Protein 7SPP (pdb70)

Nearest PDB structures (foldseek):
  8gz5-assembly1_A  TM=9.926E-01  e=5.441E-44  Severe acute respiratory syndrome coronavirus 2
  8cwj-assembly2_I  TM=9.995E-01  e=7.622E-43  Pangolin coronavirus
  7nx9-assembly1_E  TM=9.860E-01  e=1.397E-43  Severe acute respiratory syndrome coronavirus 2
  8dce-assembly1_A  TM=9.916E-01  e=7.157E-43  Severe acute respiratory syndrome coronavirus 2
  7nx8-assembly1_E  TM=9.876E-01  e=6.722E-43  Severe acute respiratory syndrome coronavirus 2

Sequence (305 aa):
NLCPFGEVFNATRRFASVYAWNRKRISNCVADYSVLYNSASFSTFKCYGVSPTKLNDLCFTNVYADSFVIRGDEVRQIAPGQTGKIADYNYKLPDDFTGC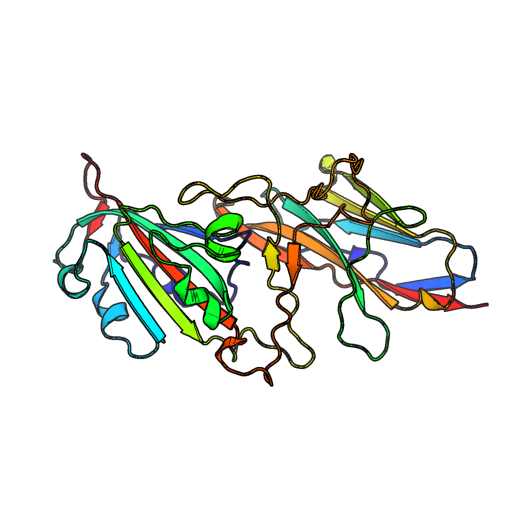VIAWNSNNLDSSKVGGNYNNYLYRLFRKSNLKPFERRDISTEIYQAGSTPCNGVEGFNCYFPLQSYGFQPTNGVGYQPYRVVVLSFELLHAPATVCGPKASVNNQTPRTATKETGESLTINCVVTGASCSWSRTYWYRKNPGSSNQERISISGRYVESVNKGAKSFSLRIKDLTVADSATYYCKALINTGKDCTMNFHYDGAGTVLTVNQ

Secondary structure (DSSP, 8-state):
-B--HHHHHT-S---BGGG-EEEEE-SEE--THHHHT-S--SEEEEESS-GGGGGG-EESEEEEEEEEEEGGGGGGSSTT--SHHHHHT----TT--EEEEEEE-HHHH--TT-B---EEE---SSPPPTT------PPEE-SSS--TT--BTTEE-SEEE--B-TTS-GGGSEEEEEEEEEE--SS---EE---/-EEEEE-SEEEEETT--EEEEEEEES-SS-EEEEEEEEE-TT----EE---STTEEEEEEGGGTEEEEEE-S--GGG-EEEEEEEEEEESTTS-EEEEEE---EEEEEE-

B-factor: mean 62.89, std 20.51, range [34.17, 169.84]

Organism: Severe acute respiratory syndrome coronavirus 2 (NCBI:txid2697049)

Structure (mmCIF, N/CA/C/O backbone):
data_7SPP
#
_entry.id   7SPP
#
_cell.length_a   61.448
_cell.length_b   74.229
_cell.length_c   75.456
_cell.angle_alpha   90.000
_cell.angle_beta   90.000
_cell.angle_gamma   90.000
#
_symmetry.space_group_name_H-M   'P 21 2 21'
#
loop_
_entity.id
_entity.type
_entity.pdbx_description
1 polymer 'Spike protein S1'
2 polymer 'VNAR 2C02'
3 non-polymer 1,2-ETHANEDIOL
4 non-polymer 2-acetamido-2-deoxy-beta-D-glucopyranose
5 non-polymer 'CHLORIDE ION'
6 water water
#
loop_
_atom_site.group_PDB
_atom_site.id
_atom_site.type_symbol
_atom_site.label_atom_id
_atom_site.label_alt_id
_atom_site.label_comp_id
_atom_site.label_asym_id
_atom_site.label_entity_id
_atom_site.label_seq_id
_atom_site.pdbx_PDB_ins_code
_atom_site.Cartn_x
_atom_site.Cartn_y
_atom_site.Cartn_z
_atom_site.occupancy
_atom_site.B_iso_or_equiv
_atom_site.auth_seq_id
_atom_site.auth_comp_id
_atom_site.auth_asym_id
_atom_site.auth_atom_id
_atom_site.pdbx_PDB_model_num
ATOM 1 N N . ASN A 1 16 ? 0.39298 22.69545 2.89668 1.000 90.57605 334 ASN A N 1
ATOM 2 C CA . ASN A 1 16 ? 1.13773 23.96964 3.08201 1.000 81.48729 334 ASN A CA 1
ATOM 3 C C . ASN A 1 16 ? 2.17724 23.84644 4.23213 1.000 74.14184 334 ASN A C 1
ATOM 4 O O . ASN A 1 16 ? 3.31085 24.24999 4.04909 1.000 68.94963 334 ASN A O 1
ATOM 15 N N . LEU A 1 17 ? 1.83451 23.27426 5.38643 1.000 73.75766 335 LEU A N 1
ATOM 16 C CA . LEU A 1 17 ? 2.74871 23.27229 6.53000 1.000 71.09347 335 LEU A CA 1
ATOM 17 C C . LEU A 1 17 ? 3.61712 22.01217 6.57587 1.000 64.19927 335 LEU A C 1
ATOM 18 O O . LEU A 1 17 ? 3.11352 20.88160 6.51942 1.000 60.13161 335 LEU A O 1
ATOM 34 N N . CYS A 1 18 ? 4.92076 22.20962 6.70606 1.000 62.33324 336 CYS A N 1
ATOM 35 C CA . CYS A 1 18 ? 5.83872 21.08382 6.62408 1.000 60.80062 336 CYS A CA 1
ATOM 36 C C . CYS A 1 18 ? 5.50010 20.03926 7.67546 1.000 60.48858 336 CYS A C 1
ATOM 37 O O . CYS A 1 18 ? 5.09739 20.39941 8.80020 1.000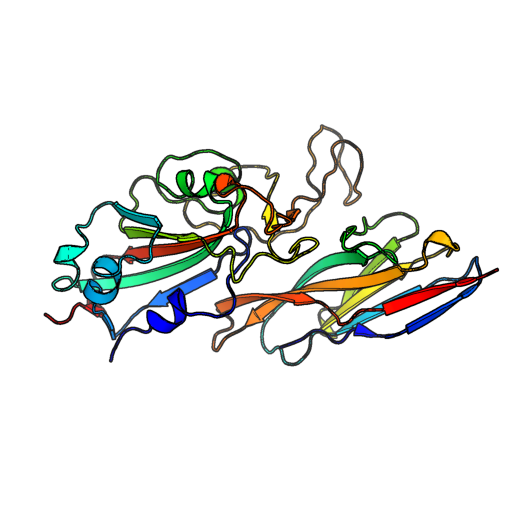 59.93938 336 CYS A O 1
ATOM 44 N N . PRO A 1 19 ? 5.67106 18.75161 7.37762 1.000 61.28832 337 PRO A N 1
ATOM 45 C CA . PRO A 1 19 ? 5.25314 17.68229 8.27999 1.000 62.12792 337 PRO A CA 1
ATOM 46 C C . PRO A 1 19 ? 6.32499 17.30362 9.30972 1.000 60.64244 337 PRO A C 1
ATOM 47 O O . PRO A 1 19 ? 6.67765 16.13541 9.48051 1.000 59.60246 337 PRO A O 1
ATOM 58 N N . PHE A 1 20 ? 6.84316 18.29783 10.02339 1.000 59.45059 338 PHE A N 1
ATOM 59 C CA . PHE A 1 20 ? 7.86842 18.01642 11.02693 1.000 58.99822 338 PHE A CA 1
ATOM 60 C C . PHE A 1 20 ? 7.30013 17.24338 12.21071 1.000 55.71528 338 PHE A C 1
ATOM 61 O O . PHE A 1 20 ? 8.01161 16.44350 12.82604 1.000 55.11043 338 PHE A O 1
ATOM 78 N N . GLY A 1 21 ? 6.02350 17.45311 12.52634 1.000 59.69517 339 GLY A N 1
ATOM 79 C CA . GLY A 1 21 ? 5.36452 16.63870 13.53143 1.000 62.79591 339 GLY A CA 1
ATOM 80 C C . GLY A 1 21 ? 5.51432 15.15169 13.29427 1.000 60.99372 339 GLY A C 1
ATOM 81 O O . GLY A 1 21 ? 5.78381 14.39266 14.22312 1.000 63.05821 339 GLY A O 1
ATOM 85 N N . GLU A 1 22 ? 5.34562 14.71744 12.04574 1.000 61.33240 340 GLU A N 1
ATOM 86 C CA . GLU A 1 22 ? 5.46381 13.30119 11.73308 1.000 62.10409 340 GLU A CA 1
ATOM 87 C C . GLU A 1 22 ? 6.85881 12.78395 12.04485 1.000 53.49898 340 GLU A C 1
ATOM 88 O O . GLU A 1 22 ? 7.02312 11.60141 12.33319 1.000 53.00984 340 GLU A O 1
ATOM 100 N N . VAL A 1 23 ? 7.87737 13.63255 11.95043 1.000 51.39565 341 VAL A N 1
ATOM 101 C CA . VAL A 1 23 ? 9.23722 13.16547 12.21744 1.000 48.26353 341 VAL A CA 1
ATOM 102 C C . VAL A 1 23 ? 9.46466 13.02178 13.72142 1.000 47.18324 341 VAL A C 1
ATOM 103 O O . VAL A 1 23 ? 9.82139 11.94102 14.21462 1.000 44.90757 341 VAL A O 1
ATOM 116 N N . PHE A 1 24 ? 9.20991 14.08846 14.47509 1.000 48.17656 342 PHE A N 1
ATOM 117 C CA . PHE A 1 24 ? 9.56710 14.08844 15.89005 1.000 46.51912 342 PHE A CA 1
ATOM 118 C C . PHE A 1 24 ? 8.64582 13.21317 16.71226 1.000 47.65447 342 PHE A C 1
ATOM 119 O O . PHE A 1 24 ? 9.09457 12.55447 17.66627 1.000 47.28534 342 PHE A O 1
ATOM 136 N N . ASN A 1 25 ? 7.36070 13.17240 16.34352 1.000 51.66109 343 ASN A N 1
ATOM 137 C CA . ASN A 1 25 ? 6.30703 12.51002 17.10154 1.000 53.30091 343 ASN A CA 1
ATOM 138 C C . ASN A 1 25 ? 6.13968 11.04495 16.74568 1.000 53.65116 343 ASN A C 1
ATOM 139 O O . ASN A 1 25 ? 5.34911 10.35687 1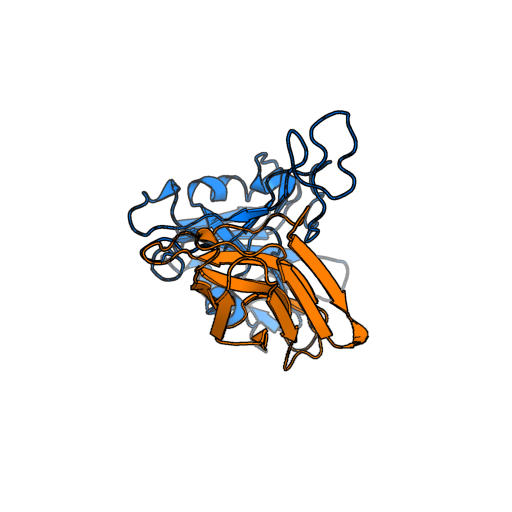7.39090 1.000 53.66617 343 ASN A O 1
ATOM 149 N N . ALA A 1 26 ? 6.85427 10.55287 15.74483 1.000 49.87573 344 ALA A N 1
ATOM 150 C CA . ALA A 1 26 ? 6.60682 9.20171 15.25464 1.000 50.50628 344 ALA A CA 1
ATOM 151 C C . ALA A 1 26 ? 6.71686 8.19832 16.39172 1.000 58.82464 344 ALA A C 1
ATOM 152 O O . ALA A 1 26 ? 7.58214 8.30609 17.26421 1.000 51.36265 344 ALA A O 1
ATOM 159 N N . THR A 1 27 ? 5.81504 7.22253 16.38873 1.000 53.88245 345 THR A N 1
ATOM 160 C CA . THR A 1 27 ? 5.83241 6.22378 17.44630 1.000 52.88929 345 THR A CA 1
ATOM 161 C C . THR A 1 27 ? 7.05097 5.32521 17.30927 1.000 53.19590 345 THR A C 1
ATOM 162 O O . THR A 1 27 ? 7.68371 4.99428 18.32413 1.000 50.77451 345 THR A O 1
ATOM 173 N N A ARG A 1 28 ? 7.40739 4.95360 16.06789 0.507 49.79517 346 ARG A N 1
ATOM 174 N N B ARG A 1 28 ? 7.41045 4.94136 16.07422 0.493 50.09081 346 ARG A N 1
ATOM 175 C CA A ARG A 1 28 ? 8.57444 4.11464 15.79759 0.507 47.90288 346 ARG A CA 1
ATOM 176 C CA B ARG A 1 28 ? 8.57890 4.09576 15.83388 0.493 47.82102 346 ARG A CA 1
ATOM 177 C C A ARG A 1 28 ? 9.74181 4.95052 15.30164 0.507 49.41847 346 ARG A C 1
ATOM 178 C C B ARG A 1 28 ? 9.73357 4.91918 15.28768 0.493 47.94387 346 ARG A C 1
ATOM 179 O O A ARG A 1 28 ? 9.55032 5.92530 14.56336 0.507 44.53308 346 ARG A O 1
ATOM 180 O O B ARG A 1 28 ? 9.52925 5.86260 14.51776 0.493 44.45280 346 ARG A O 1
ATOM 221 N N . PHE A 1 29 ? 10.94438 4.58150 15.72862 1.000 43.05118 347 PHE A N 1
ATOM 222 C CA . PHE A 1 29 ? 12.17732 5.15368 15.21478 1.000 41.54674 347 PHE A CA 1
ATOM 223 C C . PHE A 1 29 ? 13.04123 4.01991 14.68739 1.000 41.45138 347 PHE A C 1
ATOM 224 O O . PHE A 1 29 ? 12.92051 2.87437 15.12973 1.000 43.08153 347 PHE A O 1
ATOM 242 N N . ALA A 1 30 ? 13.89397 4.36561 13.72015 1.000 40.11562 348 ALA A N 1
ATOM 243 C CA . ALA A 1 30 ? 14.77457 3.40805 13.10048 1.000 39.79777 348 ALA A CA 1
ATOM 244 C C . ALA A 1 30 ? 15.95521 3.05087 13.97761 1.000 38.97914 348 ALA A C 1
ATOM 245 O O . ALA A 1 30 ? 16.43016 3.86855 14.77281 1.000 38.14423 348 ALA A O 1
ATOM 252 N N . SER A 1 31 ? 16.49074 1.85344 13.74988 1.000 38.94267 349 SER A N 1
ATOM 253 C CA . SER A 1 31 ? 17.86328 1.55961 14.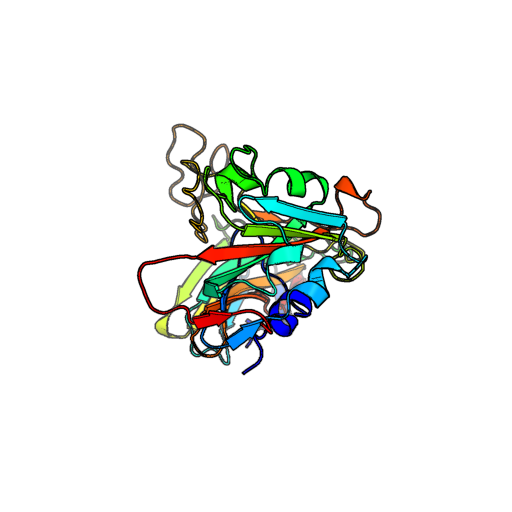16337 1.000 38.24843 349 SER A CA 1
ATOM 254 C C . SER A 1 31 ? 18.85066 2.43835 13.41189 1.000 38.91462 349 SER A C 1
ATOM 255 O O . SER A 1 31 ? 18.67371 2.75642 12.22484 1.000 36.37198 349 SER A O 1
ATOM 263 N N . VAL A 1 32 ? 19.93903 2.77232 14.10004 1.000 36.33031 350 VAL A N 1
ATOM 264 C CA . VAL A 1 32 ? 20.86082 3.74985 13.56248 1.000 36.25718 350 VAL A CA 1
ATOM 265 C C . VAL A 1 32 ?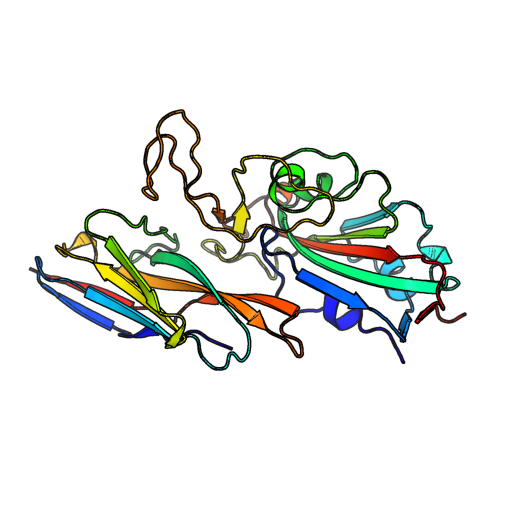 21.50567 3.22970 12.28312 1.000 35.51145 350 VAL A C 1
ATOM 266 O O . VAL A 1 32 ? 21.77615 4.01364 11.37693 1.000 35.14974 350 VAL A O 1
ATOM 279 N N . TYR A 1 33 ? 21.71765 1.91022 12.17641 1.000 35.53952 351 TYR A N 1
ATOM 280 C CA . TYR A 1 33 ? 22.39060 1.35461 10.99588 1.000 35.76175 351 TYR A CA 1
ATOM 281 C C . TYR A 1 33 ? 21.46617 1.38980 9.79016 1.000 36.08463 351 TYR A C 1
ATOM 282 O O . TYR A 1 33 ? 21.92499 1.42269 8.64162 1.000 37.05689 351 TYR A O 1
ATOM 300 N N . ALA A 1 34 ? 20.16487 1.34178 10.05140 1.000 35.71936 352 ALA A N 1
ATOM 301 C CA . ALA A 1 34 ? 19.09735 1.40291 9.05884 1.000 35.66822 352 ALA A CA 1
ATOM 302 C C . ALA A 1 34 ? 18.34354 2.71164 9.18003 1.000 36.78156 352 ALA A C 1
ATOM 303 O O . ALA A 1 34 ? 17.10745 2.75797 9.11481 1.000 39.63775 352 ALA A O 1
ATOM 310 N N . TRP A 1 35 ? 19.09662 3.78563 9.34167 1.000 35.56650 353 TRP A N 1
ATOM 311 C CA . TRP A 1 35 ? 18.50304 5.06942 9.67529 1.000 36.80091 353 TRP A CA 1
ATOM 312 C C . TRP A 1 35 ? 17.53213 5.50509 8.58940 1.000 39.93535 353 TRP A C 1
ATOM 313 O O . TRP A 1 35 ? 17.66003 5.13140 7.41072 1.000 40.59955 353 TRP A O 1
ATOM 334 N N . ASN A 1 36 ? 16.52555 6.28126 9.00446 1.000 39.25097 354 ASN A N 1
ATOM 335 C CA . ASN A 1 36 ? 15.51410 6.76561 8.07597 1.000 40.19119 354 ASN A CA 1
ATOM 336 C C . ASN A 1 36 ? 15.80488 8.21063 7.68484 1.000 40.64097 354 ASN A C 1
ATOM 337 O O . ASN A 1 36 ? 16.43865 8.96931 8.42302 1.000 39.76086 354 ASN A O 1
ATOM 348 N N . ARG A 1 37 ? 15.30272 8.58393 6.50084 1.000 40.20283 355 ARG A N 1
ATOM 349 C CA . ARG A 1 37 ? 15.39855 9.92280 5.96461 1.000 41.32509 355 ARG A CA 1
ATOM 350 C C . ARG A 1 37 ? 14.02798 10.30014 5.41081 1.000 43.40605 355 ARG A C 1
ATOM 351 O O . ARG A 1 37 ? 13.42123 9.52346 4.67013 1.000 42.30576 355 ARG A O 1
ATOM 372 N N . LYS A 1 38 ? 13.57752 11.50403 5.74107 1.000 44.36091 356 LYS A N 1
ATOM 373 C CA . LYS A 1 38 ? 12.34333 12.08451 5.23084 1.000 47.41653 356 LYS A CA 1
ATOM 374 C C . LYS A 1 38 ? 12.72381 13.31285 4.42452 1.000 46.53562 356 LYS A C 1
ATOM 375 O O . LYS A 1 38 ? 13.39962 14.20774 4.94252 1.000 46.53238 356 LYS A O 1
ATOM 394 N N . ARG A 1 39 ? 12.35102 13.34339 3.15934 1.000 48.65688 357 ARG A N 1
ATOM 395 C CA . ARG A 1 39 ? 12.49017 14.57468 2.39309 1.000 48.76085 357 ARG A CA 1
ATOM 396 C C . ARG A 1 39 ? 11.35410 15.53756 2.73663 1.000 52.43134 357 ARG A C 1
ATOM 397 O O . ARG A 1 39 ? 10.18412 15.15245 2.72662 1.000 50.86160 357 ARG A O 1
ATOM 418 N N . ILE A 1 40 ? 11.69861 16.79377 3.03645 1.000 50.70109 358 ILE A N 1
ATOM 419 C CA . ILE A 1 40 ? 10.71847 17.86347 3.24556 1.000 51.48860 358 ILE A CA 1
ATOM 420 C C . ILE A 1 40 ? 10.87057 18.87588 2.12354 1.000 53.04214 358 ILE A C 1
ATOM 421 O O . ILE A 1 40 ? 11.95557 19.42802 1.91788 1.000 51.81399 358 ILE A O 1
ATOM 437 N N . SER A 1 41 ? 9.76981 19.14712 1.42340 1.000 54.97596 359 SER A N 1
ATOM 438 C CA . SER A 1 41 ? 9.78877 20.07252 0.30217 1.000 59.82477 359 SER A CA 1
ATOM 439 C C . SER A 1 41 ? 8.39340 20.63611 0.07953 1.000 62.61764 359 SER A C 1
ATOM 440 O O . SER A 1 41 ? 7.38640 20.07876 0.54369 1.000 61.23801 359 SER A O 1
ATOM 448 N N . ASN A 1 42 ? 8.35893 21.76015 -0.64211 1.000 64.64920 360 ASN A N 1
ATOM 449 C CA . ASN A 1 42 ? 7.12452 22.42392 -1.05935 1.000 68.42473 360 ASN A CA 1
ATOM 450 C C . ASN A 1 42 ? 6.17238 22.62732 0.11321 1.000 69.67033 360 ASN A C 1
ATOM 451 O O . ASN A 1 42 ? 5.04568 22.13480 0.12058 1.000 73.31481 360 ASN A O 1
ATOM 462 N N . CYS A 1 43 ? 6.64614 23.37809 1.11091 1.000 65.33180 361 CYS A N 1
ATOM 463 C CA . CYS A 1 43 ? 5.88650 23.59889 2.33890 1.000 64.55664 361 CYS A CA 1
ATOM 464 C C . CYS A 1 43 ? 6.54054 24.70174 3.16203 1.000 65.35384 361 CYS A C 1
ATOM 465 O O . CYS A 1 43 ? 7.71478 25.03173 2.96916 1.000 65.76222 361 CYS A O 1
ATOM 472 N N . VAL A 1 44 ? 5.76326 25.27823 4.07496 1.000 65.46918 362 VAL A N 1
ATOM 473 C CA . VAL A 1 44 ? 6.28125 26.26912 5.01014 1.000 68.96396 362 VAL A CA 1
ATOM 474 C C . VAL A 1 44 ? 6.56560 25.57826 6.32922 1.000 70.35947 362 VAL A C 1
ATOM 475 O O . VAL A 1 44 ? 5.75646 24.78263 6.81799 1.000 70.03348 362 VAL A O 1
ATOM 488 N N . ALA A 1 45 ? 7.69161 25.92467 6.93218 1.000 76.70736 363 ALA A N 1
ATOM 489 C CA . ALA A 1 45 ? 8.16082 25.30081 8.15659 1.000 82.59684 363 ALA A CA 1
ATOM 490 C C . ALA A 1 45 ? 8.35657 26.36262 9.22691 1.000 87.09792 363 ALA A C 1
ATOM 491 O O . ALA A 1 45 ? 9.11344 27.31800 9.02270 1.000 87.15035 363 ALA A O 1
ATOM 498 N N . ASP A 1 46 ? 7.68932 26.18997 10.37142 1.000 90.29244 364 ASP A N 1
ATOM 499 C CA . ASP A 1 46 ? 7.86864 27.08014 11.52076 1.000 93.19153 364 ASP A CA 1
ATOM 500 C C . ASP A 1 46 ? 8.80368 26.39015 12.51192 1.000 93.59864 364 ASP A C 1
ATOM 501 O O . ASP A 1 46 ? 8.38220 25.64793 13.40273 1.000 97.02976 364 ASP A O 1
ATOM 510 N N . TYR A 1 47 ? 10.09586 26.65300 12.35309 1.000 84.56484 365 TYR A N 1
ATOM 511 C CA . TYR A 1 47 ? 11.08916 26.01756 13.19702 1.000 83.40422 365 TYR A CA 1
ATOM 512 C C . TYR A 1 47 ? 11.10509 26.58528 14.61659 1.000 95.41404 365 TYR A C 1
ATOM 513 O O . TYR A 1 47 ? 11.65724 25.94935 15.51782 1.000 94.41402 365 TYR A O 1
ATOM 531 N N . SER A 1 48 ? 10.52252 27.76418 14.84292 1.000 107.18615 366 SER A N 1
ATOM 532 C CA . SER A 1 48 ? 10.48092 28.31222 16.19626 1.000 107.51453 366 SER A CA 1
ATOM 533 C C . SER A 1 48 ? 9.79097 27.36171 17.17073 1.000 106.86147 366 SER A C 1
ATOM 534 O O . SER A 1 48 ? 10.05768 27.42603 18.37499 1.000 105.66984 366 SER A O 1
ATOM 542 N N . VAL A 1 49 ? 8.93089 26.46674 16.67427 1.000 104.46796 367 VAL A N 1
ATOM 543 C CA . VAL A 1 49 ? 8.27231 25.49429 17.54170 1.000 100.76970 367 VAL A CA 1
ATOM 544 C C . VAL A 1 49 ? 9.28876 24.52954 18.12978 1.000 100.75095 367 VAL A C 1
ATOM 545 O O . VAL A 1 49 ? 9.17567 24.10642 19.28676 1.000 100.91652 367 VAL A O 1
ATOM 558 N N . LEU A 1 50 ? 10.28261 24.14509 17.33516 1.000 95.89003 368 LEU A N 1
ATOM 559 C CA . LEU A 1 50 ? 11.34384 23.28715 17.83916 1.000 89.38533 368 LEU A CA 1
ATOM 560 C C . LEU A 1 50 ? 12.20978 24.03160 18.84262 1.000 106.00512 368 LEU A C 1
ATOM 561 O O . LEU A 1 50 ? 12.25062 23.68295 20.02457 1.000 93.28847 368 LEU A O 1
ATOM 577 N N . TYR A 1 51 ? 12.90157 25.07811 18.38814 1.000 104.10194 369 TYR A N 1
ATOM 578 C CA . TYR A 1 51 ? 13.93664 25.68285 19.21343 1.000 109.67314 369 TYR A CA 1
ATOM 579 C C . TYR A 1 51 ? 13.38585 26.29376 20.49435 1.000 111.60098 369 TYR A C 1
ATOM 580 O O . TYR A 1 51 ? 14.13951 26.43722 21.46154 1.000 118.84572 369 TYR A O 1
ATOM 598 N N . ASN A 1 52 ? 12.10733 26.66413 20.53363 1.000 104.43738 370 ASN A N 1
ATOM 599 C CA . ASN A 1 52 ? 11.49373 27.15447 21.76040 1.000 102.23409 370 ASN A CA 1
ATOM 600 C C . ASN A 1 52 ? 10.97562 26.01424 22.64754 1.000 102.24318 370 ASN A C 1
ATOM 601 O O . ASN A 1 52 ? 10.22536 26.27363 23.59278 1.000 96.32427 370 ASN A O 1
ATOM 612 N N . SER A 1 53 ? 11.37032 24.76573 22.37170 1.000 104.19279 371 SER A N 1
ATOM 613 C CA . SER A 1 53 ? 10.97122 23.59330 23.15268 1.000 97.80832 371 SER A CA 1
ATOM 614 C C . SER A 1 53 ? 12.11363 23.16395 24.07497 1.000 92.44184 371 SER A C 1
ATOM 615 O O . SER A 1 53 ? 13.25115 22.98896 23.62466 1.000 86.66158 371 SER A O 1
ATOM 623 N N . ALA A 1 54 ? 11.80744 22.99141 25.36411 1.000 86.99800 372 ALA A N 1
ATOM 624 C CA . ALA A 1 54 ? 12.80072 22.60925 26.36995 1.000 79.70741 372 ALA A CA 1
ATOM 625 C C . ALA A 1 54 ? 12.89352 21.10208 26.57117 1.000 74.94483 372 ALA A C 1
ATOM 626 O O . ALA A 1 54 ? 13.49217 20.65069 27.55208 1.000 71.57817 372 ALA A O 1
ATOM 633 N N . SER A 1 55 ? 12.33817 20.31868 25.65705 1.000 71.98915 373 SER A N 1
ATOM 634 C CA . SER A 1 55 ? 12.29448 18.87440 25.79954 1.000 66.83546 373 SER A CA 1
ATOM 635 C C . SER A 1 55 ? 13.45257 18.16511 25.11485 1.000 58.05188 373 SER A C 1
ATOM 636 O O . SER A 1 55 ? 13.45143 16.93863 25.04993 1.000 55.17683 373 SER A O 1
ATOM 644 N N . PHE A 1 56 ? 14.46592 18.88933 24.65659 1.000 56.60632 374 PHE A N 1
ATOM 645 C CA . PHE A 1 56 ? 15.59542 18.30129 23.93888 1.000 51.49907 374 PHE A CA 1
ATOM 646 C C . PHE A 1 56 ? 16.83766 18.35442 24.80820 1.000 49.71243 374 PHE A C 1
ATOM 647 O O . PHE A 1 56 ? 17.10303 19.36431 25.45525 1.000 51.26526 374 PHE A O 1
ATOM 664 N N . SER A 1 57 ? 17.58740 17.24492 24.84469 1.000 46.81153 375 SER A N 1
ATOM 665 C CA . SER A 1 57 ? 18.85291 17.29114 25.57586 1.000 48.09972 375 SER A CA 1
ATOM 666 C C . SER A 1 57 ? 19.97059 17.83953 24.70572 1.000 47.31900 375 SER A C 1
ATOM 667 O O . SER A 1 57 ? 20.90221 18.46110 25.22827 1.000 48.39915 375 SER A O 1
ATOM 675 N N . THR A 1 58 ? 19.92413 17.60845 23.38567 1.000 45.64140 376 THR A N 1
ATOM 676 C CA . THR A 1 58 ? 20.90414 18.18357 22.47308 1.000 47.07689 376 THR A CA 1
ATOM 677 C C . THR A 1 58 ? 20.16559 19.00031 21.42210 1.000 48.70592 376 THR A C 1
ATOM 678 O O . THR A 1 58 ? 19.09551 18.60073 20.97509 1.000 47.49074 376 THR A O 1
ATOM 689 N N . PHE A 1 59 ? 20.68159 20.19775 21.12265 1.000 52.42275 377 PHE A N 1
ATOM 690 C CA . PHE A 1 59 ? 20.13736 21.01058 20.03359 1.000 61.06531 377 PHE A CA 1
ATOM 691 C C . PHE A 1 59 ? 21.27304 21.88810 19.50216 1.000 54.60681 377 PHE A C 1
ATOM 692 O O . PHE A 1 59 ? 21.46915 23.00928 19.96509 1.000 59.01371 377 PHE A O 1
ATOM 709 N N . LYS A 1 60 ? 21.98418 21.38684 18.50459 1.000 52.02045 378 LYS A N 1
ATOM 710 C CA . LYS A 1 60 ? 23.18607 22.04078 18.00653 1.000 52.91721 378 LYS A CA 1
ATOM 711 C C . LYS A 1 60 ? 23.04589 22.24345 16.50966 1.000 50.28279 378 LYS A C 1
ATOM 712 O O . L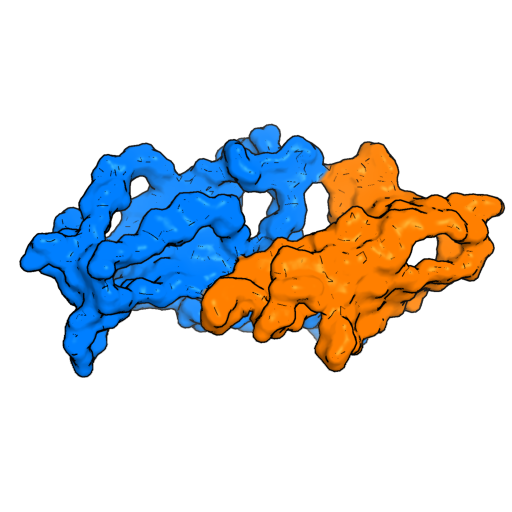YS A 1 60 ? 22.70483 21.30584 15.78428 1.000 48.19152 378 LYS A O 1
ATOM 731 N N . CYS A 1 61 ? 23.29875 23.46204 16.05138 1.000 51.06719 379 CYS A N 1
ATOM 732 C CA . CYS A 1 61 ? 23.25459 23.76278 14.62778 1.000 53.02764 379 CYS A CA 1
ATOM 733 C C . CYS A 1 61 ? 24.63568 24.15543 14.13844 1.000 54.60406 379 CYS A C 1
ATOM 734 O O . CYS A 1 61 ? 25.46680 24.65930 14.91032 1.000 52.49299 379 CYS A O 1
ATOM 741 N N . TYR A 1 62 ? 24.85834 23.87426 12.84907 1.000 54.03189 380 TYR A N 1
ATOM 742 C CA . TYR A 1 62 ? 26.11551 24.09943 12.14254 1.000 54.21625 380 TYR A CA 1
ATOM 743 C C . TYR A 1 62 ? 25.81104 24.84638 10.84679 1.000 58.70132 380 TYR A C 1
ATOM 744 O O . TYR A 1 62 ? 25.04031 24.36549 10.00803 1.000 57.00090 380 TYR A O 1
ATOM 762 N N . GLY A 1 63 ? 26.38159 26.02392 10.69770 1.000 62.38621 381 GLY A N 1
ATOM 763 C CA . GLY A 1 63 ? 26.20953 26.79902 9.48794 1.000 69.25539 381 GLY A CA 1
ATOM 764 C C . GLY A 1 63 ? 24.92895 27.59643 9.39829 1.000 70.63217 381 GLY A C 1
ATOM 765 O O . GLY A 1 63 ? 24.68786 28.23993 8.36650 1.000 74.89123 381 GLY A O 1
ATOM 769 N N . VAL A 1 64 ? 24.10036 27.57692 10.43708 1.000 67.25688 382 VAL A N 1
ATOM 770 C CA . VAL A 1 64 ? 22.85488 28.33117 10.46517 1.000 69.54711 382 VAL A CA 1
ATOM 771 C C . VAL A 1 64 ? 22.54756 28.63664 11.92017 1.000 73.75492 382 VAL A C 1
ATOM 772 O O . VAL A 1 64 ? 22.88830 27.85176 12.80547 1.000 68.44673 382 VAL A O 1
ATOM 785 N N . SER A 1 65 ? 21.88003 29.77270 12.15936 1.000 75.40760 383 SER A N 1
ATOM 786 C CA . SER A 1 65 ? 21.38302 30.11562 13.48397 1.000 70.25837 383 SER A CA 1
ATOM 787 C C . SER A 1 65 ? 19.91477 29.75374 13.58859 1.000 73.94257 383 SER A C 1
ATOM 788 O O . SER A 1 65 ? 19.09371 30.31236 12.84913 1.000 75.10921 383 SER A O 1
ATOM 796 N N . PRO A 1 66 ? 19.53733 28.89516 14.53063 1.000 79.74792 384 PRO A N 1
ATOM 797 C CA . PRO A 1 66 ? 18.15601 28.38921 14.54699 1.000 80.14290 384 PRO A CA 1
ATOM 798 C C . PRO A 1 66 ? 17.09934 29.47446 14.62829 1.000 81.54399 384 PRO A C 1
ATOM 799 O O . PRO A 1 66 ? 16.01792 29.32836 14.04664 1.000 81.47144 384 PRO A O 1
ATOM 810 N N . THR A 1 67 ? 17.37622 30.55965 15.35102 1.000 85.38438 385 THR A N 1
ATOM 811 C CA . THR A 1 67 ? 16.37999 31.61204 15.50050 1.000 88.26023 385 THR A CA 1
ATOM 812 C C . THR A 1 67 ? 16.05908 32.26712 14.16844 1.000 88.60004 385 THR A C 1
ATOM 813 O O . THR A 1 67 ? 14.95180 32.78442 13.98708 1.000 90.24905 385 THR A O 1
ATOM 824 N N . LYS A 1 68 ? 17.00934 32.26006 13.23289 1.000 81.11347 386 LYS A N 1
ATOM 825 C CA . LYS A 1 68 ? 16.83057 32.87046 11.92518 1.000 81.07385 386 LYS A CA 1
ATOM 826 C C . LYS A 1 68 ? 16.20103 31.93507 10.90602 1.000 78.91073 386 LYS A C 1
ATOM 827 O O . LYS A 1 68 ? 15.98462 32.34077 9.75835 1.000 78.66418 386 LYS A O 1
ATOM 846 N N . LEU A 1 69 ? 15.88464 30.70364 11.29049 1.000 79.05180 387 LEU A N 1
ATOM 847 C CA . LEU A 1 69 ? 15.31139 29.77130 10.32940 1.000 78.48099 387 LEU A CA 1
ATOM 848 C C . LEU A 1 69 ? 13.94731 30.24100 9.84061 1.000 79.85166 387 LEU A C 1
ATOM 849 O O . LEU A 1 69 ? 13.60700 30.06739 8.66395 1.000 80.09401 387 LEU A O 1
ATOM 865 N N . ASN A 1 70 ? 13.14954 30.83002 10.73122 1.000 78.25105 388 ASN A N 1
ATOM 866 C CA . ASN A 1 70 ? 11.80348 31.25922 10.37621 1.000 77.59262 388 ASN A CA 1
ATOM 867 C C . ASN A 1 70 ? 11.78549 32.35483 9.32385 1.000 82.20525 388 ASN A C 1
ATOM 868 O O . ASN A 1 70 ? 10.70036 32.72389 8.84950 1.000 82.68087 388 ASN A O 1
ATOM 879 N N . ASP A 1 71 ? 12.94767 32.87893 8.94541 1.000 85.07139 389 ASP A N 1
ATOM 880 C CA . ASP A 1 71 ? 13.04372 33.88424 7.89635 1.000 92.69690 389 ASP A CA 1
ATOM 881 C C . ASP A 1 71 ? 13.98076 33.41781 6.78329 1.000 88.12438 389 ASP A C 1
ATOM 882 O O . ASP A 1 71 ? 14.57765 34.23616 6.08102 1.000 91.55789 389 ASP A O 1
ATOM 891 N N . LEU A 1 72 ? 14.10247 32.10080 6.59488 1.000 79.25572 390 LEU A N 1
ATOM 892 C CA . LEU A 1 72 ? 14.99207 31.54152 5.58323 1.000 80.49443 390 LEU A CA 1
ATOM 893 C C . LEU A 1 72 ? 14.25715 30.57015 4.65792 1.000 77.66341 390 LEU A C 1
ATOM 894 O O . LEU A 1 72 ? 13.20684 30.01496 4.99111 1.000 72.05670 390 LEU A O 1
ATOM 910 N N . CYS A 1 73 ? 14.82292 30.38250 3.46137 1.000 78.72336 391 CYS A N 1
ATOM 911 C CA . CYS A 1 73 ? 14.27810 29.47005 2.46189 1.000 75.29706 391 CYS A CA 1
ATOM 912 C C . CYS A 1 73 ? 15.36926 28.50698 2.00335 1.000 72.10485 391 CYS A C 1
ATOM 913 O O . CYS A 1 73 ? 16.54178 28.87866 1.89878 1.000 71.03853 391 CYS A O 1
ATOM 920 N N . PHE A 1 74 ? 14.98495 27.26484 1.73733 1.000 64.28319 392 PHE A N 1
ATOM 921 C CA . PHE A 1 74 ? 15.92974 26.28255 1.25063 1.000 63.12697 392 PHE A CA 1
ATOM 922 C C . PHE A 1 74 ? 15.30517 25.46325 0.13918 1.000 66.92628 392 PHE A C 1
ATOM 923 O O . PHE A 1 74 ? 14.08426 25.29498 0.06660 1.000 63.56073 392 PHE A O 1
ATOM 940 N N . THR A 1 75 ? 16.17507 24.95644 -0.72733 1.000 62.38755 393 THR A N 1
ATOM 941 C CA . THR A 1 75 ? 15.73851 24.10822 -1.82485 1.000 62.72547 393 THR A CA 1
ATOM 942 C C . THR A 1 75 ? 15.02898 22.85537 -1.32894 1.000 60.22791 393 THR A C 1
ATOM 943 O O . THR A 1 75 ? 13.96890 22.47451 -1.84661 1.000 58.29975 393 THR A O 1
ATOM 954 N N . ASN A 1 76 ? 15.63146 22.17160 -0.36682 1.000 57.04778 394 ASN A N 1
ATOM 955 C CA . ASN A 1 76 ? 15.02846 21.03756 0.30284 1.000 54.72574 394 ASN A CA 1
ATOM 956 C C . ASN A 1 76 ? 15.50418 20.98886 1.74692 1.000 53.99603 394 ASN A C 1
ATOM 957 O O . ASN A 1 76 ? 16.57904 21.48823 2.07765 1.000 54.91941 394 ASN A O 1
ATOM 968 N N . VAL A 1 77 ? 14.72478 20.30705 2.58478 1.000 50.77304 395 VAL A N 1
ATOM 969 C CA . VAL A 1 77 ? 15.13399 19.95411 3.94919 1.000 49.96445 395 VAL A CA 1
ATOM 970 C C . VAL A 1 77 ? 15.04284 18.43553 4.08573 1.000 49.42694 395 VAL A C 1
ATOM 971 O O . VAL A 1 77 ? 14.11569 17.80942 3.56376 1.000 50.11763 395 VAL A O 1
ATOM 984 N N . TYR A 1 78 ? 16.01075 17.83985 4.77268 1.000 48.45373 396 TYR A N 1
ATOM 985 C CA . TYR A 1 78 ? 16.01572 16.40990 5.02292 1.000 47.28861 396 TYR A CA 1
ATOM 986 C C . TYR A 1 78 ? 16.01524 16.17755 6.51780 1.000 45.97523 396 TYR A C 1
ATOM 987 O O . TYR A 1 78 ? 16.70503 16.89236 7.26342 1.000 45.88306 396 TYR A O 1
ATOM 1005 N N . ALA A 1 79 ? 15.25261 15.17761 6.94928 1.000 44.19030 397 ALA A N 1
ATOM 1006 C CA . ALA A 1 79 ? 15.16921 14.82748 8.36079 1.000 44.00695 397 ALA A CA 1
ATOM 1007 C C . ALA A 1 79 ? 15.52457 13.36260 8.52815 1.000 42.74006 397 ALA A C 1
ATOM 1008 O O . ALA A 1 79 ? 14.71508 12.48959 8.20390 1.000 40.86688 397 ALA A O 1
ATOM 1015 N N . ASP A 1 80 ? 16.72451 13.09630 9.03740 1.000 42.24885 398 ASP A N 1
ATOM 1016 C CA . ASP A 1 80 ? 17.14362 11.74778 9.38500 1.000 41.38240 398 ASP A CA 1
ATOM 1017 C C . ASP A 1 80 ? 16.83541 11.48306 10.86425 1.000 40.77476 398 ASP A C 1
ATOM 1018 O O . ASP A 1 80 ? 16.94795 12.37970 11.69827 1.000 41.14296 398 ASP A O 1
ATOM 1027 N N . SER A 1 81 ? 16.41979 10.24977 11.17821 1.000 40.15138 39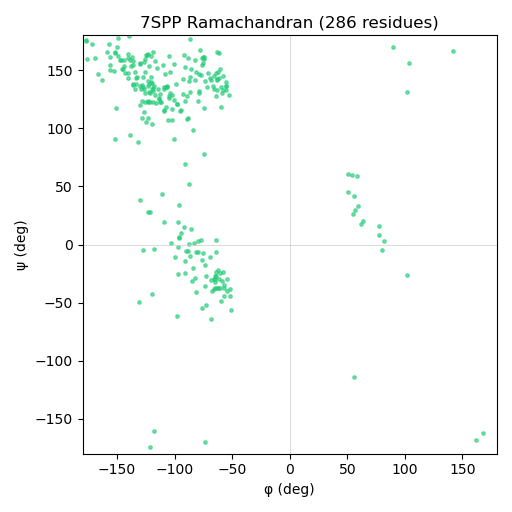9 SER A N 1
ATOM 1028 C CA . SER A 1 81 ? 16.03336 9.89420 12.54051 1.000 40.04756 399 SER A CA 1
ATOM 1029 C C . SER A 1 81 ? 16.46824 8.46843 12.84222 1.000 40.12634 399 SER A C 1
ATOM 1030 O O . SER A 1 81 ? 16.46022 7.59724 11.97011 1.000 35.73629 399 SER A O 1
ATOM 1038 N N . PHE A 1 82 ? 16.81081 8.22444 14.11392 1.000 36.67592 400 PHE A N 1
ATOM 1039 C CA . PHE A 1 82 ? 17.27374 6.91292 14.54141 1.000 35.11075 400 PHE A CA 1
ATOM 1040 C C . PHE A 1 82 ? 17.50950 6.96150 16.05565 1.000 35.87252 400 PHE A C 1
ATOM 1041 O O . PHE A 1 82 ? 17.35384 8.02119 16.66250 1.000 35.26727 400 PHE A O 1
ATOM 1058 N N . VAL A 1 83 ? 17.83813 5.82311 16.65114 1.000 34.70815 401 VAL A N 1
ATOM 1059 C CA . VAL A 1 83 ? 18.10742 5.71703 18.07555 1.000 35.31105 401 VAL A CA 1
ATOM 1060 C C . VAL A 1 83 ? 19.52986 5.22054 18.26185 1.000 35.46514 401 VAL A C 1
ATOM 1061 O O . VAL A 1 83 ? 19.98635 4.31115 17.55093 1.000 35.77867 401 VAL A O 1
ATOM 1074 N N . ILE A 1 84 ? 20.21191 5.81480 19.24239 1.000 36.88007 402 ILE A N 1
ATOM 1075 C CA . ILE A 1 84 ? 21.52255 5.41457 19.70412 1.000 36.40988 402 ILE A CA 1
ATOM 1076 C C . ILE A 1 84 ? 21.54726 5.52598 21.23446 1.000 37.50798 402 ILE A C 1
ATOM 1077 O O . ILE A 1 84 ? 20.55458 5.87639 21.87744 1.000 37.61762 402 ILE A O 1
ATOM 1093 N N . ARG A 1 85 ? 22.68270 5.18973 21.85155 1.000 38.40576 403 ARG A N 1
ATOM 1094 C CA . ARG A 1 85 ? 22.75100 5.39217 23.30083 1.000 39.66400 403 ARG A CA 1
ATOM 1095 C C . ARG A 1 85 ? 23.23773 6.79903 23.60006 1.000 39.65830 403 ARG A C 1
ATOM 1096 O O . ARG A 1 85 ? 23.80134 7.47880 22.76291 1.000 39.51814 403 ARG A O 1
ATOM 1117 N N . GLY A 1 86 ? 22.96509 7.24160 24.82823 1.000 40.73006 404 GLY A N 1
ATOM 1118 C CA . GLY A 1 86 ? 23.18192 8.62927 25.18645 1.000 42.71247 404 GLY A CA 1
ATOM 1119 C C . GLY A 1 86 ? 24.60778 9.07051 24.96652 1.000 42.45979 404 GLY A C 1
ATOM 1120 O O . GLY A 1 86 ? 24.84865 10.15702 24.44215 1.000 41.01128 404 GLY A O 1
ATOM 1124 N N . ASP A 1 87 ? 25.57259 8.23721 25.37230 1.000 42.60669 405 ASP A N 1
ATOM 1125 C CA . ASP A 1 87 ? 26.96925 8.65512 25.26112 1.000 43.49773 405 ASP A CA 1
ATOM 1126 C C . ASP A 1 87 ? 27.51818 8.57066 23.84203 1.000 46.77501 405 ASP A C 1
ATOM 1127 O O . ASP A 1 87 ? 28.70859 8.82442 23.66291 1.000 46.71450 405 ASP A O 1
ATOM 1136 N N . GLU A 1 88 ? 26.66972 8.20544 22.84607 1.000 42.14495 406 GLU A N 1
ATOM 1137 C CA . GLU A 1 88 ? 27.04732 8.20595 21.43368 1.000 43.55532 406 GLU A CA 1
ATOM 1138 C C . GLU A 1 88 ? 26.55127 9.44413 20.71662 1.000 43.73774 406 GLU A C 1
ATOM 1139 O O . GLU A 1 88 ? 26.94908 9.68234 19.56721 1.000 43.06021 406 GLU A O 1
ATOM 1151 N N . VAL A 1 89 ? 25.68869 10.23289 21.35367 1.000 43.11845 407 VAL A N 1
ATOM 1152 C CA . VAL A 1 89 ? 25.15642 11.40716 20.69033 1.000 43.39140 407 VAL A CA 1
ATOM 1153 C C . VAL A 1 89 ? 26.30428 12.31864 20.28202 1.000 44.51596 407 VAL A C 1
ATOM 1154 O O . VAL A 1 89 ? 26.23111 13.00494 19.25871 1.000 44.36866 407 VAL A O 1
ATOM 1167 N N . ARG A 1 90 ? 27.37541 12.30865 21.06175 1.000 44.37363 408 ARG A N 1
ATOM 1168 C CA . ARG A 1 90 ? 28.55126 13.09842 20.74434 1.000 47.98707 408 ARG A CA 1
ATOM 1169 C C . ARG A 1 90 ? 29.06300 12.80081 19.34290 1.000 45.19154 408 ARG A C 1
ATOM 1170 O O . ARG A 1 90 ? 29.68811 13.66464 18.73577 1.000 46.81755 408 ARG A O 1
ATOM 1191 N N . GLN A 1 91 ? 28.86246 11.56859 18.84798 1.000 43.42701 409 GLN A N 1
ATOM 1192 C CA . GLN A 1 91 ? 29.37667 11.14728 17.54700 1.000 42.89761 409 GLN A CA 1
ATOM 1193 C C . GLN A 1 91 ? 28.56445 11.71286 16.39793 1.000 42.79430 409 GLN A C 1
ATOM 1194 O O . GLN A 1 91 ? 29.00842 11.64027 15.24896 1.000 39.63847 409 GLN A O 1
ATOM 1208 N N . ILE A 1 92 ? 27.38778 12.26434 16.67739 1.000 41.41284 410 ILE A N 1
ATOM 1209 C CA . ILE A 1 92 ? 26.53277 12.81054 15.63175 1.000 41.68333 410 ILE A CA 1
ATOM 1210 C C . ILE A 1 92 ? 26.91622 14.27485 15.50172 1.000 43.64211 410 ILE A C 1
ATOM 1211 O O . ILE A 1 92 ? 26.17071 15.16978 15.89363 1.000 44.53049 410 ILE A O 1
ATOM 1227 N N . ALA A 1 93 ? 28.10362 14.51601 14.99791 1.000 44.22170 411 ALA A N 1
ATOM 1228 C CA . ALA A 1 93 ? 28.64048 15.84732 14.77207 1.000 47.39954 411 ALA A CA 1
ATOM 1229 C C . ALA A 1 93 ? 29.68501 15.72498 13.69574 1.000 48.96147 411 ALA A C 1
ATOM 1230 O O . ALA A 1 93 ? 30.23652 14.64172 13.50087 1.000 48.09444 411 ALA A O 1
ATOM 1237 N N . PRO A 1 94 ? 29.95504 16.79177 12.94833 1.000 50.55201 412 PRO A N 1
ATOM 1238 C CA . PRO A 1 94 ? 30.97707 16.67028 11.89981 1.000 54.21966 412 PRO A CA 1
ATOM 1239 C C . PRO A 1 94 ? 32.35773 16.37066 12.47495 1.000 51.03772 412 PRO A C 1
ATOM 1240 O O . PRO A 1 94 ? 32.74892 16.88044 13.51541 1.000 50.39932 412 PRO A O 1
ATOM 1251 N N . GLY A 1 95 ? 33.10152 15.52301 11.77926 1.000 51.03962 413 GLY A N 1
ATOM 1252 C CA . GLY A 1 95 ? 34.47526 15.27312 12.15512 1.000 53.87076 413 GLY A CA 1
ATOM 1253 C C . GLY A 1 95 ? 34.64291 14.36136 13.34344 1.000 51.66022 413 GLY A C 1
ATOM 1254 O O . GLY A 1 95 ? 35.71810 14.35250 13.94238 1.000 56.09761 413 GLY A O 1
ATOM 1258 N N . GLN A 1 96 ? 33.59136 13.61904 13.72714 1.000 50.22517 414 GLN A N 1
ATOM 1259 C CA . GLN A 1 96 ? 33.67632 12.70472 14.85560 1.000 49.57521 414 GLN A CA 1
ATOM 1260 C C . GLN A 1 96 ? 34.10793 11.32170 14.37911 1.000 52.08665 414 GLN A C 1
ATOM 1261 O O . GLN A 1 96 ? 33.90274 10.96041 13.22483 1.000 48.07862 414 GLN A O 1
ATOM 1275 N N . THR A 1 97 ? 34.74799 10.56229 15.26493 1.000 49.83264 415 THR A N 1
ATOM 1276 C CA . THR A 1 97 ? 35.00839 9.14400 15.03059 1.000 49.13010 415 THR A CA 1
ATOM 1277 C C . THR A 1 97 ? 34.42310 8.29891 16.16636 1.000 50.35095 415 THR A C 1
ATOM 1278 O O . THR A 1 97 ? 34.09238 8.80718 17.24444 1.000 47.40726 415 THR A O 1
ATOM 1289 N N . GLY A 1 98 ? 34.28179 6.99358 15.91144 1.000 48.17086 416 GLY A N 1
ATOM 1290 C CA . GLY A 1 98 ? 33.59483 6.09444 16.83797 1.000 47.33085 416 GLY A CA 1
ATOM 1291 C C . GLY A 1 98 ? 32.77589 5.06539 16.07098 1.000 47.32516 416 GLY A C 1
ATOM 1292 O O . GLY A 1 98 ? 32.56032 5.25688 14.88158 1.000 43.03771 416 GLY A O 1
ATOM 1296 N N . LYS A 1 99 ? 32.28886 4.00240 16.70310 1.000 46.40243 417 LYS A N 1
ATOM 1297 C CA . LYS A 1 99 ? 31.52809 3.00555 15.95729 1.000 50.41367 417 LYS A CA 1
ATOM 1298 C C . LYS A 1 99 ? 30.35782 3.63001 15.19047 1.000 43.84760 417 LYS A C 1
ATOM 1299 O O . LYS A 1 99 ? 30.02041 3.19588 14.08084 1.000 42.72611 417 LYS A O 1
ATOM 1318 N N . ILE A 1 100 ? 29.66518 4.59040 15.80721 1.000 43.22521 418 ILE A N 1
ATOM 1319 C CA . ILE A 1 100 ? 28.46983 5.12834 15.17448 1.000 39.69494 418 ILE A CA 1
ATOM 1320 C C . ILE A 1 100 ? 28.85359 6.00714 13.99289 1.000 38.51289 418 ILE A C 1
ATOM 1321 O O . ILE A 1 100 ? 28.32280 5.84816 12.88654 1.000 39.70130 418 ILE A O 1
ATOM 1337 N N . ALA A 1 101 ? 29.74399 6.96846 14.23325 1.000 39.23877 419 ALA A N 1
ATOM 1338 C CA . ALA A 1 101 ? 30.15917 7.88896 13.18108 1.000 42.46837 419 ALA A CA 1
ATOM 1339 C C . ALA A 1 101 ? 30.84670 7.16977 12.01967 1.000 41.39429 419 ALA A C 1
ATOM 1340 O O . ALA A 1 101 ? 30.74584 7.61056 10.88468 1.000 43.98311 419 ALA A O 1
ATOM 1347 N N . ASP A 1 102 ? 31.64341 6.14309 12.31398 1.000 41.49984 420 ASP A N 1
ATOM 1348 C CA . ASP A 1 102 ? 32.44686 5.47635 11.30430 1.000 44.24551 420 ASP A CA 1
ATOM 1349 C C . ASP A 1 102 ? 31.58944 4.47442 10.54327 1.000 44.84023 420 ASP A C 1
ATOM 1350 O O . ASP A 1 102 ? 31.72074 4.33801 9.31631 1.000 42.70863 420 ASP A O 1
ATOM 1359 N N . TYR A 1 103 ? 30.72488 3.74299 11.26053 1.000 41.27529 421 TYR A N 1
ATOM 1360 C CA . TYR A 1 103 ? 30.08637 2.57240 10.68458 1.000 41.25597 421 TYR A CA 1
ATOM 1361 C C . TYR A 1 103 ? 28.56019 2.65237 10.57903 1.000 39.99849 421 TYR A C 1
ATOM 1362 O O . TYR A 1 103 ? 27.97222 1.76508 9.95743 1.000 41.51169 421 TYR A O 1
ATOM 1380 N N . ASN A 1 104 ? 27.92398 3.70695 11.07043 1.000 39.90269 422 ASN A N 1
ATOM 1381 C CA . ASN A 1 104 ? 26.46181 3.73039 11.06087 1.000 39.16010 422 ASN A CA 1
ATOM 1382 C C . ASN A 1 104 ? 25.84412 5.00095 10.49332 1.000 38.53442 422 ASN A C 1
ATOM 1383 O O . ASN A 1 104 ? 24.93951 4.94080 9.63812 1.000 38.83119 422 ASN A O 1
ATOM 1394 N N . TYR A 1 105 ? 26.29658 6.15581 10.95338 1.000 38.64508 423 TYR A N 1
ATOM 1395 C CA . TYR A 1 105 ? 25.74861 7.42572 10.49339 1.000 40.01669 423 TYR A CA 1
ATOM 1396 C C . TYR A 1 105 ? 26.82356 8.49492 10.56671 1.000 41.04120 423 TYR A C 1
ATOM 1397 O O . TYR A 1 105 ? 27.28915 8.82549 11.66292 1.000 41.80178 423 TYR A O 1
ATOM 1415 N N . LYS A 1 106 ? 27.18294 9.06410 9.40952 1.000 41.67981 424 LYS A N 1
ATOM 1416 C CA . LYS A 1 106 ? 28.29778 9.98669 9.28072 1.000 44.20263 424 LYS A CA 1
ATOM 1417 C C . LYS A 1 106 ? 27.84509 11.32064 8.72998 1.000 47.24645 424 LYS A C 1
ATOM 1418 O O . LYS A 1 106 ? 27.33107 11.38009 7.61140 1.000 43.20466 424 LYS A O 1
ATOM 1437 N N . LEU A 1 107 ? 28.10928 12.39182 9.47092 1.000 44.60773 425 LEU A N 1
ATOM 1438 C CA . LEU A 1 107 ? 27.87399 13.72124 8.92868 1.000 47.39959 425 LEU A CA 1
ATOM 1439 C C . LEU A 1 107 ? 29.08028 14.18508 8.12980 1.000 49.11854 425 LEU A C 1
ATOM 1440 O O . LEU A 1 107 ? 30.21715 13.80435 8.43755 1.000 49.75262 425 LEU A O 1
ATOM 1456 N N . PRO A 1 108 ? 28.89176 15.02624 7.11907 1.000 49.81160 426 PRO A N 1
ATOM 1457 C CA . PRO A 1 108 ? 30.04546 15.59358 6.41620 1.000 52.67279 426 PRO A CA 1
ATOM 1458 C C . PRO A 1 108 ? 30.72169 16.69031 7.22307 1.000 56.58774 426 PRO A C 1
ATOM 1459 O O . PRO A 1 108 ? 30.13946 17.28865 8.12849 1.000 55.69207 426 PRO A O 1
ATOM 1470 N N . ASP A 1 109 ? 31.97648 16.96096 6.84963 1.000 59.76294 427 ASP A N 1
ATOM 1471 C CA . ASP A 1 109 ? 32.75947 17.99633 7.51979 1.000 66.18589 427 ASP A CA 1
ATOM 1472 C C . ASP A 1 109 ? 32.10710 19.37532 7.38880 1.000 63.29065 427 ASP A C 1
ATOM 1473 O O . ASP A 1 109 ? 32.16348 20.18883 8.32301 1.000 65.30631 427 ASP A O 1
ATOM 1482 N N . ASP A 1 110 ? 31.50843 19.66425 6.22464 1.000 63.07515 428 ASP A N 1
ATOM 1483 C CA . ASP A 1 110 ? 30.83632 20.92503 5.92324 1.000 64.17944 428 ASP A CA 1
ATOM 1484 C C . ASP A 1 110 ? 29.32583 20.84810 6.15927 1.000 61.33366 428 ASP A C 1
ATOM 1485 O O . ASP A 1 110 ? 28.54598 21.47007 5.44113 1.000 61.21037 428 ASP A O 1
ATOM 1494 N N . PHE A 1 111 ? 28.89968 20.08907 7.15620 1.000 59.68103 429 PHE A N 1
ATOM 1495 C CA . PHE A 1 111 ? 27.48888 19.93554 7.44620 1.000 57.93330 429 PHE A CA 1
ATOM 1496 C C . PHE A 1 111 ? 26.80115 21.27645 7.65682 1.000 56.14394 429 PHE A C 1
ATOM 1497 O O . PHE A 1 111 ? 27.29316 22.13654 8.39647 1.000 54.87343 429 PHE A O 1
ATOM 1514 N N . THR A 1 112 ? 25.64992 21.44266 7.00670 1.000 59.24589 430 THR A N 1
ATOM 1515 C CA . THR A 1 112 ? 24.77976 22.58865 7.22996 1.000 54.58569 430 THR A CA 1
ATOM 1516 C C . THR A 1 112 ? 23.44330 22.03962 7.71874 1.000 58.96240 430 THR A C 1
ATOM 1517 O O . THR A 1 112 ? 22.65376 21.52098 6.91603 1.000 52.36195 430 THR A O 1
ATOM 1528 N N . GLY A 1 113 ? 23.19626 22.16715 9.02241 1.000 50.95754 431 GLY A N 1
ATOM 1529 C CA . GLY A 1 113 ? 21.96419 21.65891 9.60430 1.000 49.55317 431 GLY A CA 1
ATOM 1530 C C . GLY A 1 113 ? 22.02702 21.64459 11.12717 1.000 47.88558 431 GLY A C 1
ATOM 1531 O O . GLY A 1 113 ? 22.85394 22.32643 11.74278 1.000 48.63025 431 GLY A O 1
ATOM 1535 N N . CYS A 1 114 ? 21.11176 20.87140 11.72324 1.000 46.36524 432 CYS A N 1
ATOM 1536 C CA . CYS A 1 114 ? 20.95394 20.83371 13.16881 1.000 46.31614 432 CYS A CA 1
ATOM 1537 C C . CYS A 1 114 ? 20.86361 19.38798 13.62883 1.000 43.60165 432 CYS A C 1
ATOM 1538 O O . CYS A 1 114 ? 20.29291 18.53557 12.94322 1.000 44.03280 432 CYS A O 1
ATOM 1545 N N . VAL A 1 115 ? 21.43891 19.11537 14.78540 1.000 44.02249 433 VAL A N 1
ATOM 1546 C CA . VAL A 1 115 ? 21.34013 17.81317 15.41791 1.000 44.04076 433 VAL A CA 1
ATOM 1547 C C . VAL A 1 115 ? 20.53456 17.99518 16.69462 1.000 45.16707 433 VAL A C 1
ATOM 1548 O O . VAL A 1 115 ? 20.89304 18.81255 17.54441 1.000 45.82782 433 VAL A O 1
ATOM 1561 N N . ILE A 1 116 ? 19.48086 17.21984 16.83518 1.000 44.32683 434 ILE A N 1
ATOM 1562 C CA . ILE A 1 116 ? 18.55015 17.31842 17.94228 1.000 43.90639 434 ILE A CA 1
ATOM 1563 C C . ILE A 1 116 ? 18.39277 15.94525 18.54899 1.000 42.73108 434 ILE A C 1
ATOM 1564 O O . ILE A 1 116 ? 18.19871 14.96553 17.82824 1.000 41.95358 434 ILE A O 1
ATOM 1580 N N . ALA A 1 117 ? 18.39081 15.87260 19.87523 1.000 43.06295 435 ALA A N 1
ATOM 1581 C CA . ALA A 1 117 ? 18.20281 14.57823 20.50904 1.000 41.61093 435 ALA A CA 1
ATOM 1582 C C . ALA A 1 117 ? 17.50960 14.75529 21.84188 1.000 42.31991 435 ALA A C 1
ATOM 1583 O O . ALA A 1 117 ? 17.49058 15.84637 22.40283 1.000 42.69054 435 ALA A O 1
ATOM 1590 N N . TRP A 1 118 ? 16.96126 13.64993 22.33740 1.000 40.58195 436 TRP A N 1
ATOM 1591 C CA . TRP A 1 118 ? 16.32233 13.62039 23.64242 1.000 41.20533 436 TRP A CA 1
ATOM 1592 C C . TRP A 1 118 ? 16.33937 12.19060 24.15745 1.000 39.91159 436 TRP A C 1
ATOM 1593 O O . TRP A 1 118 ? 16.35322 11.23822 23.37993 1.000 38.20005 436 TRP A O 1
ATOM 1614 N N . ASN A 1 119 ? 16.38987 12.07163 25.48541 1.000 38.66133 437 ASN A N 1
ATOM 1615 C CA . ASN A 1 119 ? 16.28812 10.78055 26.14902 1.000 38.66848 437 ASN A CA 1
ATOM 1616 C C . ASN A 1 119 ? 14.91495 10.16131 25.90643 1.000 38.44082 437 ASN A C 1
ATOM 1617 O O . ASN A 1 119 ? 13.89207 10.79203 26.15514 1.000 40.42953 437 ASN A O 1
ATOM 1628 N N . SER A 1 120 ? 14.90614 8.92394 25.44761 1.000 37.13679 438 SER A N 1
ATOM 1629 C CA . SER A 1 120 ? 13.68787 8.22085 25.10595 1.000 38.67134 438 SER A CA 1
ATOM 1630 C C . SER A 1 120 ? 13.57807 6.94580 25.92116 1.000 40.21525 438 SER A C 1
ATOM 1631 O O . SER A 1 120 ? 12.92401 6.01014 25.51277 1.000 38.75180 438 SER A O 1
ATOM 1639 N N . ASN A 1 121 ? 14.17575 6.94158 27.12714 1.000 38.65910 439 ASN A N 1
ATOM 1640 C CA . ASN A 1 121 ? 14.07067 5.78027 28.00722 1.000 40.66449 439 ASN A CA 1
ATOM 1641 C C . ASN A 1 121 ? 12.61952 5.33061 28.22400 1.000 42.41681 439 ASN A C 1
ATOM 1642 O O . ASN A 1 121 ? 12.33740 4.13262 28.30167 1.000 43.24914 439 ASN A O 1
ATOM 1653 N N . ASN A 1 122 ? 11.68867 6.26267 28.33744 1.000 42.52150 440 ASN A N 1
ATOM 1654 C CA . ASN A 1 122 ? 10.29757 5.90401 28.64214 1.000 44.82251 440 ASN A CA 1
ATOM 1655 C C . ASN A 1 122 ? 9.49567 5.41202 27.44132 1.000 45.95944 440 ASN A C 1
ATOM 1656 O O . ASN A 1 122 ? 8.29649 5.19438 27.54886 1.000 47.26980 440 ASN A O 1
ATOM 1667 N N . LEU A 1 123 ? 10.10127 5.28963 26.30401 1.000 42.76984 441 LEU A N 1
ATOM 1668 C CA . LEU A 1 123 ? 9.48617 4.66503 25.13021 1.000 43.97280 441 LEU A CA 1
ATOM 1669 C C . LEU A 1 123 ? 10.26396 3.45314 24.67304 1.000 42.96082 441 LEU A C 1
ATOM 1670 O O . LEU A 1 123 ? 9.67789 2.42147 24.35573 1.000 44.40904 441 LEU A O 1
ATOM 1686 N N . ASP A 1 124 ? 11.59418 3.56961 24.66997 1.000 41.75891 442 ASP A N 1
ATOM 1687 C CA . ASP A 1 124 ? 12.46384 2.61799 24.00707 1.000 41.41657 442 ASP A CA 1
ATOM 1688 C C . ASP A 1 124 ? 13.14317 1.62121 24.93846 1.000 43.82884 442 ASP A C 1
ATOM 1689 O O . ASP A 1 124 ? 13.76722 0.68144 24.43870 1.000 43.98372 442 ASP A O 1
ATOM 1698 N N A SER A 1 125 ? 13.02084 1.78926 26.26327 0.541 44.59104 443 SER A N 1
ATOM 1699 N N B SER A 1 125 ? 13.05049 1.77949 26.25534 0.459 44.25155 443 SER A N 1
ATOM 1700 C CA A SER A 1 125 ? 13.53556 0.80765 27.20694 0.541 45.49522 443 SER A CA 1
ATOM 1701 C CA B SER A 1 125 ? 13.59936 0.78016 27.15874 0.459 45.52444 443 SER A CA 1
ATOM 1702 C C A SER A 1 125 ? 12.44939 -0.20621 27.53265 0.541 48.61807 443 SER A C 1
ATOM 1703 C C B SER A 1 125 ? 12.48972 -0.18271 27.56475 0.459 48.57046 443 SER A C 1
ATOM 1704 O O A SER A 1 125 ? 11.26500 0.12203 27.57401 0.541 48.09918 443 SER A O 1
ATOM 1705 O O B SER A 1 125 ? 11.32238 0.19048 27.64913 0.459 48.07484 443 SER A O 1
ATOM 1720 N N . LYS A 1 126 ? 12.86674 -1.43607 27.80110 1.000 48.34613 444 LYS A N 1
ATOM 1721 C CA . LYS A 1 126 ? 11.93948 -2.47973 28.19845 1.000 51.02650 444 LYS A CA 1
ATOM 1722 C C . LYS A 1 126 ? 12.55638 -3.24109 29.36786 1.000 50.68427 444 LYS A C 1
ATOM 1723 O O . LYS A 1 126 ? 13.77642 -3.44970 29.40791 1.000 51.72224 444 LYS A O 1
ATOM 1743 N N . VAL A 1 127 ? 11.70949 -3.67322 30.30030 1.000 51.05571 445 VAL A N 1
ATOM 1744 C CA . VAL A 1 127 ? 12.16772 -4.53447 31.37723 1.000 56.28400 445 VAL A CA 1
ATOM 1745 C C . VAL A 1 127 ? 12.60369 -5.86293 30.79178 1.000 62.26056 445 VAL A C 1
ATOM 1746 O O . VAL A 1 127 ? 11.90121 -6.46169 29.96812 1.000 56.02773 445 VAL A O 1
ATOM 1759 N N . GLY A 1 128 ? 13.76190 -6.33448 31.22667 1.000 54.39730 446 GLY A N 1
ATOM 1760 C CA . GLY A 1 128 ? 14.38165 -7.45895 30.56556 1.000 55.41848 446 GLY A CA 1
ATOM 1761 C C . GLY A 1 128 ? 15.11993 -7.09853 29.29677 1.000 54.78571 446 GLY A C 1
ATOM 1762 O O . GLY A 1 128 ? 15.76716 -7.96977 28.69906 1.000 56.27212 446 GLY A O 1
ATOM 1766 N N . GLY A 1 129 ? 15.05418 -5.84979 28.86497 1.000 54.95172 447 GLY A N 1
ATOM 1767 C CA . GLY A 1 129 ? 15.85896 -5.41336 27.74750 1.000 53.25078 447 GLY A CA 1
ATOM 1768 C C . GLY A 1 129 ? 15.13154 -5.30597 26.42404 1.000 52.67386 447 GLY A C 1
ATOM 1769 O O . GLY A 1 129 ? 14.41615 -6.21720 26.02730 1.000 51.96131 447 GLY A O 1
ATOM 1773 N N . ASN A 1 130 ? 15.28856 -4.18710 25.74079 1.000 48.06854 448 ASN A N 1
ATOM 1774 C CA . ASN A 1 130 ? 14.74730 -4.00726 24.39855 1.000 47.99027 448 ASN A CA 1
ATOM 1775 C C . ASN A 1 130 ? 15.84798 -4.35097 23.40645 1.000 48.27387 448 ASN A C 1
ATOM 1776 O O . ASN A 1 130 ? 16.87442 -3.67213 23.37230 1.000 49.11521 448 ASN A O 1
ATOM 1787 N N . TYR A 1 131 ? 15.65887 -5.40723 22.61975 1.000 46.93600 449 TYR A N 1
ATOM 1788 C CA . TYR A 1 131 ? 16.69713 -5.81568 21.68015 1.000 47.21938 449 TYR A CA 1
ATOM 1789 C C . TYR A 1 131 ? 16.38292 -5.41762 20.25179 1.000 46.84592 449 TYR A C 1
ATOM 1790 O O . TYR A 1 131 ? 17.08515 -5.85232 19.34607 1.000 46.55609 449 TYR A O 1
ATOM 1808 N N A ASN A 1 132 ? 15.35339 -4.60179 20.03662 0.580 46.93213 450 ASN A N 1
ATOM 1809 N N B ASN A 1 132 ? 15.33229 -4.61700 20.03394 0.420 46.53064 450 ASN A N 1
ATOM 1810 C CA A ASN A 1 132 ? 14.88310 -4.27167 18.70075 0.580 45.75286 450 ASN A CA 1
ATOM 1811 C CA B ASN A 1 132 ? 14.91249 -4.25320 18.68073 0.420 45.80111 450 ASN A CA 1
ATOM 1812 C C A ASN A 1 132 ? 15.65891 -3.11624 18.06916 0.580 44.63655 450 ASN A C 1
ATOM 1813 C C B ASN A 1 132 ? 15.93419 -3.34911 18.01615 0.420 44.52663 450 ASN A C 1
ATOM 1814 O O A ASN A 1 132 ? 15.39296 -2.78158 16.91688 0.580 44.06313 450 ASN A O 1
ATOM 1815 O O B ASN A 1 132 ? 16.16034 -3.46636 16.81171 0.420 45.14809 450 ASN A O 1
ATOM 1836 N N . TYR A 1 133 ? 16.60254 -2.49165 18.78908 1.000 44.97757 451 TYR A N 1
ATOM 1837 C CA . TYR A 1 133 ? 17.48948 -1.46917 18.21368 1.000 40.93049 451 TYR A CA 1
ATOM 1838 C C . TYR A 1 133 ? 18.90152 -1.99883 18.00059 1.000 40.51762 451 TYR A C 1
ATOM 1839 O O . TYR A 1 133 ? 19.50667 -2.56536 18.89861 1.000 39.31301 451 TYR A O 1
ATOM 1858 N N . LEU A 1 134 ? 19.41555 -1.82019 16.78792 1.000 38.45455 452 LEU A N 1
ATOM 1859 C CA . LEU A 1 134 ? 20.64000 -2.46095 16.34190 1.000 37.27570 452 LEU A CA 1
ATOM 1860 C C . LEU A 1 134 ? 21.65091 -1.42944 15.91625 1.000 36.55621 452 LEU A C 1
ATOM 1861 O O . LEU A 1 134 ? 21.29053 -0.35002 15.43438 1.000 34.65559 452 LEU A O 1
ATOM 1877 N N . TYR A 1 135 ? 22.91288 -1.80327 16.02224 1.000 35.15042 453 TYR A N 1
ATOM 1878 C CA . TYR A 1 135 ? 23.96845 -1.02673 15.37132 1.000 36.08979 453 TYR A CA 1
ATOM 1879 C C . TYR A 1 135 ? 24.95831 -1.96139 14.70018 1.000 36.40764 453 TYR A C 1
ATOM 1880 O O . TYR A 1 135 ? 25.07302 -3.13926 15.02409 1.000 36.49470 453 TYR A O 1
ATOM 1898 N N . ARG A 1 136 ? 25.71652 -1.39033 13.76914 1.000 35.37625 454 ARG A N 1
ATOM 1899 C CA . ARG A 1 136 ? 26.78707 -2.09199 13.07502 1.000 36.12171 454 ARG A CA 1
ATOM 1900 C C . ARG A 1 136 ? 28.10622 -1.95192 13.83098 1.000 36.72137 454 ARG A C 1
ATOM 1901 O O . ARG A 1 136 ? 28.55623 -0.84745 14.14949 1.000 36.03892 454 ARG A O 1
ATOM 1922 N N . LEU A 1 137 ? 28.73347 -3.08591 14.08784 1.000 37.63045 455 LEU A N 1
ATOM 1923 C CA . LEU A 1 137 ? 29.93306 -3.11887 14.90231 1.000 41.14581 455 LEU A CA 1
ATOM 1924 C C . LEU A 1 137 ? 31.20568 -3.13877 14.09208 1.000 43.23079 455 LEU A C 1
ATOM 1925 O O . LEU A 1 137 ? 32.23986 -2.68452 14.58796 1.000 42.91183 455 LEU A O 1
ATOM 1941 N N . PHE A 1 138 ? 31.15696 -3.62931 12.85342 1.000 41.02326 456 PHE A N 1
ATOM 1942 C CA . PHE A 1 138 ? 32.34140 -3.77762 12.02277 1.000 41.66198 456 PHE A CA 1
ATOM 1943 C C . PHE A 1 138 ? 32.05197 -3.30288 10.61264 1.000 43.12649 456 PHE A C 1
ATOM 1944 O O . PHE A 1 138 ? 30.91935 -3.37661 10.16591 1.000 39.07714 456 PHE A O 1
ATOM 1961 N N . ARG A 1 139 ? 33.09058 -2.87934 9.90279 1.000 44.10671 457 ARG A N 1
ATOM 1962 C CA . ARG A 1 139 ? 32.91795 -2.52263 8.50140 1.000 44.77253 457 ARG A CA 1
ATOM 1963 C C . ARG A 1 139 ? 34.29075 -2.40417 7.86115 1.000 46.62695 457 ARG A C 1
ATOM 1964 O O . ARG A 1 139 ? 35.26353 -2.01846 8.50451 1.000 44.53398 457 ARG A O 1
ATOM 1985 N N . LYS A 1 140 ? 34.36847 -2.76660 6.57691 1.000 47.80966 458 LYS A N 1
ATOM 1986 C CA . LYS A 1 140 ? 35.67802 -2.76783 5.92540 1.000 50.93237 458 LYS A CA 1
ATOM 1987 C C . LYS A 1 140 ? 36.25500 -1.37192 5.83427 1.000 51.04380 458 LYS A C 1
ATOM 1988 O O . LYS A 1 140 ? 37.47400 -1.20316 5.77639 1.000 52.72975 458 LYS A O 1
ATOM 2007 N N . SER A 1 141 ? 35.40177 -0.36877 5.75477 1.000 47.30998 459 SER A N 1
ATOM 2008 C CA . SER A 1 141 ? 35.85406 1.00759 5.64005 1.000 47.91979 459 SER A CA 1
ATOM 2009 C C . SER A 1 141 ? 34.78202 1.88896 6.25335 1.000 45.97718 459 SER A C 1
ATOM 2010 O O . SER A 1 141 ? 33.63443 1.47167 6.40626 1.000 46.62982 459 SER A O 1
ATOM 2018 N N . ASN A 1 142 ? 35.15549 3.13825 6.52432 1.000 44.43636 460 ASN A N 1
ATOM 2019 C CA . ASN A 1 142 ? 34.23298 4.09854 7.10851 1.000 45.33170 460 ASN A CA 1
ATOM 2020 C C . ASN A 1 142 ? 33.18662 4.50438 6.08333 1.000 44.72272 460 ASN A C 1
ATOM 2021 O O . ASN A 1 142 ? 33.44773 4.53596 4.88380 1.000 42.26084 460 ASN A O 1
ATOM 2032 N N . LEU A 1 143 ? 31.99303 4.79000 6.58003 1.000 43.54026 461 LEU A N 1
ATOM 2033 C CA . LEU A 1 143 ? 30.94049 5.36087 5.75222 1.000 44.85506 461 LEU A CA 1
ATOM 2034 C C . LEU A 1 143 ? 31.34294 6.72725 5.22852 1.000 44.95369 461 LEU A C 1
ATOM 2035 O O . LEU A 1 143 ? 31.94367 7.52165 5.94817 1.000 45.04358 461 LEU A O 1
ATOM 2051 N N . LYS A 1 144 ? 30.97107 7.02450 3.96889 1.000 46.02566 462 LYS A N 1
ATOM 2052 C CA . LYS A 1 144 ? 30.99952 8.40291 3.51020 1.000 46.67255 462 LYS A CA 1
ATOM 2053 C C . LYS A 1 144 ? 29.82213 9.16430 4.12825 1.000 46.12502 462 LYS A C 1
ATOM 2054 O O . LYS A 1 144 ? 28.86000 8.55556 4.58796 1.000 45.43823 462 LYS A O 1
ATOM 2073 N N . PRO A 1 145 ? 29.88021 10.49503 4.14933 1.000 46.93046 463 PRO A N 1
ATOM 2074 C CA . PRO A 1 145 ? 28.76664 11.27945 4.70177 1.000 47.02025 463 PRO A CA 1
ATOM 2075 C C . PRO A 1 145 ? 27.42074 10.90936 4.08425 1.000 47.12397 463 PRO A C 1
ATOM 2076 O O . PRO A 1 145 ? 27.25067 10.93830 2.87184 1.000 45.94462 463 PRO A O 1
ATOM 2087 N N . PHE A 1 146 ? 26.45411 10.63179 4.94215 1.000 44.13569 464 PHE A N 1
ATOM 2088 C CA . PHE A 1 146 ? 25.08143 10.26363 4.60389 1.000 45.81331 464 PHE A CA 1
ATOM 2089 C C . PHE A 1 146 ? 24.99063 8.94877 3.82853 1.000 47.00482 464 PHE A C 1
ATOM 2090 O O . PHE A 1 146 ? 23.98255 8.67133 3.15996 1.000 46.65736 464 PHE A O 1
ATOM 2107 N N . GLU A 1 147 ? 26.01081 8.11267 3.90556 1.000 45.86261 465 GLU A N 1
ATOM 2108 C CA . GLU A 1 147 ? 25.91676 6.76718 3.35168 1.000 45.45395 465 GLU A CA 1
ATOM 2109 C C . GLU A 1 147 ? 25.16970 5.89286 4.35384 1.000 44.62521 465 GLU A C 1
ATOM 2110 O O . GLU A 1 147 ? 25.19025 6.13552 5.55835 1.000 43.01879 465 GLU A O 1
ATOM 2122 N N A ARG A 1 148 ? 24.48183 4.88396 3.84572 0.581 44.08876 466 ARG A N 1
ATOM 2123 N N B ARG A 1 148 ? 24.48979 4.87765 3.83423 0.419 44.10914 466 ARG A N 1
ATOM 2124 C CA A ARG A 1 148 ? 23.76162 3.94632 4.70056 0.581 42.41595 466 ARG A CA 1
ATOM 2125 C CA B ARG A 1 148 ? 23.72837 3.94081 4.65394 0.419 43.04460 466 ARG A CA 1
ATOM 2126 C C A ARG A 1 148 ? 24.15699 2.54502 4.26756 0.581 43.16235 466 ARG A C 1
ATOM 2127 C C B ARG A 1 148 ? 24.13698 2.53295 4.25172 0.419 44.42104 466 ARG A C 1
ATOM 2128 O O A ARG A 1 148 ? 24.35092 2.28049 3.07053 0.581 41.43492 466 ARG A O 1
ATOM 2129 O O B ARG A 1 148 ? 24.32498 2.24827 3.05923 0.419 40.97031 466 ARG A O 1
ATOM 2170 N N . ASP A 1 149 ? 24.28420 1.64546 5.22987 1.000 40.20651 467 ASP A N 1
ATOM 2171 C CA . ASP A 1 149 ? 24.70500 0.26987 4.94863 1.000 40.04798 467 ASP A CA 1
ATOM 2172 C C . ASP A 1 149 ? 23.79262 -0.63355 5.75824 1.000 39.68881 467 ASP A C 1
ATOM 2173 O O . ASP A 1 149 ? 23.88069 -0.64858 7.00624 1.000 38.29165 467 ASP A O 1
ATOM 2183 N N . ILE A 1 150 ? 22.93135 -1.38614 5.06586 1.000 38.93612 468 ILE A N 1
ATOM 2184 C CA . ILE A 1 150 ? 22.01800 -2.33361 5.69872 1.000 38.82937 468 ILE A CA 1
ATOM 2185 C C . ILE A 1 150 ? 22.42516 -3.77200 5.40980 1.000 39.12910 468 ILE A C 1
ATOM 2186 O O . ILE A 1 150 ? 21.63941 -4.67932 5.61422 1.000 38.33765 468 ILE A O 1
ATOM 2202 N N . SER A 1 151 ? 23.66240 -4.00644 5.01815 1.000 40.10643 469 SER A N 1
ATOM 2203 C CA . SER A 1 151 ? 24.04891 -5.36780 4.68866 1.000 41.42046 469 SER A CA 1
ATOM 2204 C C . SER A 1 151 ? 24.22466 -6.21445 5.94896 1.000 42.25575 469 SER A C 1
ATOM 2205 O O . SER A 1 151 ? 24.40071 -5.70368 7.07597 1.000 39.94835 469 SER A O 1
ATOM 2213 N N . THR A 1 152 ? 24.16028 -7.53981 5.74016 1.000 42.68198 470 THR A N 1
ATOM 2214 C CA . THR A 1 152 ? 24.31368 -8.49610 6.83512 1.000 46.10578 470 THR A CA 1
ATOM 2215 C C . THR A 1 152 ? 25.34319 -9.58976 6.49691 1.000 46.72309 470 THR A C 1
ATOM 2216 O O . THR A 1 152 ? 25.16488 -10.76224 6.84826 1.000 47.81908 470 THR A O 1
ATOM 2227 N N . GLU A 1 153 ? 26.44254 -9.23269 5.81361 1.000 46.51691 471 GLU A N 1
ATOM 2228 C CA . GLU A 1 153 ? 27.48255 -10.20369 5.48595 1.000 47.84864 471 GLU A CA 1
ATOM 2229 C C . GLU A 1 153 ? 28.35979 -10.45952 6.70535 1.000 44.93532 471 GLU A C 1
ATOM 2230 O O . GLU A 1 153 ? 28.64513 -9.54637 7.47867 1.000 42.85377 471 GLU A O 1
ATOM 2242 N N . ILE A 1 154 ? 28.84717 -11.70134 6.82327 1.000 45.04486 472 ILE A N 1
ATOM 2243 C CA . ILE A 1 154 ? 29.79156 -12.02439 7.88360 1.000 46.90060 472 ILE A CA 1
ATOM 2244 C C . ILE A 1 154 ? 31.06106 -11.21869 7.67419 1.000 46.88717 472 ILE A C 1
ATOM 2245 O O . ILE A 1 154 ? 31.61537 -11.18862 6.57475 1.000 47.08629 472 ILE A O 1
ATOM 2261 N N . TYR A 1 155 ? 31.55671 -10.60227 8.74746 1.000 44.86633 473 TYR A N 1
ATOM 2262 C CA . TYR A 1 155 ? 32.71990 -9.73423 8.64547 1.000 45.63027 473 TYR A CA 1
ATOM 2263 C C . TYR A 1 155 ? 33.99305 -10.53297 8.87601 1.000 45.42487 473 TYR A C 1
ATOM 2264 O O . TYR A 1 155 ? 34.14934 -11.18924 9.91924 1.000 43.70524 473 TYR A O 1
ATOM 2282 N N . GLN A 1 156 ? 34.89086 -10.48170 7.88775 1.000 45.49468 474 GLN A N 1
ATOM 2283 C CA . GLN A 1 156 ? 36.17465 -11.17872 7.91419 1.000 44.22208 474 GLN A CA 1
ATOM 2284 C C . GLN A 1 156 ? 37.16804 -10.30516 8.67013 1.000 45.91790 474 GLN A C 1
ATOM 2285 O O . GLN A 1 156 ? 37.72647 -9.35113 8.13831 1.000 45.89365 474 GLN A O 1
ATOM 2299 N N . ALA A 1 157 ? 37.36886 -10.61210 9.93550 1.000 45.86398 475 ALA A N 1
ATOM 2300 C CA . ALA A 1 157 ? 38.25400 -9.80201 10.75359 1.000 46.69404 475 ALA A CA 1
ATOM 2301 C C . ALA A 1 157 ? 39.69751 -10.28060 10.74541 1.000 45.65759 475 ALA A C 1
ATOM 2302 O O . ALA A 1 157 ? 40.56703 -9.52937 11.18295 1.000 45.90130 475 ALA A O 1
ATOM 2309 N N . GLY A 1 158 ? 39.96821 -11.48962 10.27068 1.000 43.63316 476 GLY A N 1
ATOM 2310 C CA . GLY A 1 158 ? 41.32398 -11.95405 10.10014 1.000 46.35199 476 GLY A CA 1
ATOM 2311 C C . GLY A 1 158 ? 41.61743 -12.24991 8.64215 1.000 51.07898 476 GLY A C 1
ATOM 2312 O O . GLY A 1 158 ? 40.93606 -11.77517 7.73912 1.000 49.85644 476 GLY A O 1
ATOM 2316 N N . SER A 1 159 ? 42.64394 -13.04009 8.41081 1.000 50.60002 477 SER A N 1
ATOM 2317 C CA . SER A 1 159 ? 43.10383 -13.29281 7.06184 1.000 51.82003 477 SER A CA 1
ATOM 2318 C C . SER A 1 159 ? 42.33244 -14.39554 6.37673 1.000 55.77852 477 SER A C 1
ATOM 2319 O O . SER A 1 159 ? 42.42023 -14.51465 5.15071 1.000 57.58891 477 SER A O 1
ATOM 2327 N N . THR A 1 160 ? 41.68103 -15.23691 7.12875 1.000 55.83939 478 THR A N 1
ATOM 2328 C CA . THR A 1 160 ? 41.05831 -16.41103 6.54027 1.000 56.08874 478 THR A CA 1
ATOM 2329 C C . THR A 1 160 ? 39.65812 -16.05894 6.04451 1.000 54.76176 478 THR A C 1
ATOM 2330 O O . THR A 1 160 ? 38.89444 -15.42426 6.78020 1.000 52.59282 478 THR A O 1
ATOM 2341 N N . PRO A 1 161 ? 39.28808 -16.40727 4.80811 1.000 55.23339 479 PRO A N 1
ATOM 2342 C CA . PRO A 1 161 ? 37.91598 -16.12827 4.36946 1.000 54.17421 479 PRO A CA 1
ATOM 2343 C C . PRO A 1 161 ? 36.90968 -16.87529 5.22347 1.000 54.81367 479 PRO A C 1
ATOM 2344 O O . PRO A 1 161 ? 37.18460 -17.96937 5.73619 1.000 55.62667 479 PRO A O 1
ATOM 2355 N N . CYS A 1 162 ? 35.73682 -16.25714 5.38038 1.000 54.27884 480 CYS A N 1
ATOM 2356 C CA . CYS A 1 162 ? 34.70158 -16.78805 6.25274 1.000 59.28004 480 CYS A CA 1
ATOM 2357 C C . CYS A 1 162 ? 33.74231 -17.71342 5.52961 1.000 61.20218 480 CYS A C 1
ATOM 2358 O O . CYS A 1 162 ? 33.11829 -18.56669 6.18175 1.000 61.28935 480 CYS A O 1
ATOM 2365 N N . ASN A 1 163 ? 33.60539 -17.54895 4.21108 1.000 61.56183 481 ASN A N 1
ATOM 2366 C CA . ASN A 1 163 ? 32.65957 -18.32236 3.41403 1.000 64.14564 481 ASN A CA 1
ATOM 2367 C C . ASN A 1 163 ? 31.26901 -18.29576 4.04087 1.000 63.76366 481 ASN A C 1
ATOM 2368 O O . ASN A 1 163 ? 30.61108 -19.32840 4.17465 1.000 65.22822 481 ASN A O 1
ATOM 2379 N N . GLY A 1 164 ? 30.83511 -17.10468 4.46601 1.000 61.48922 482 GLY A N 1
ATOM 2380 C CA . GLY A 1 164 ? 29.50937 -16.92619 5.02823 1.000 61.51708 482 GLY A CA 1
ATOM 2381 C C . GLY A 1 164 ? 29.21201 -17.70397 6.29266 1.000 63.45165 482 GLY A C 1
ATOM 2382 O O . GLY A 1 164 ? 28.04115 -17.85999 6.65374 1.000 64.59151 482 GLY A O 1
ATOM 2386 N N . VAL A 1 165 ? 30.23956 -18.18901 6.98939 1.000 59.46537 483 VAL A N 1
ATOM 2387 C CA . VAL A 1 165 ? 30.07770 -18.92380 8.23657 1.000 59.05314 483 VAL A CA 1
ATOM 2388 C C . VAL A 1 165 ? 30.69039 -18.12673 9.37605 1.000 65.57270 483 VAL A C 1
ATOM 2389 O O . VAL A 1 165 ? 31.82346 -17.64876 9.26269 1.000 56.81678 483 VAL A O 1
ATOM 2402 N N . GLU A 1 166 ? 29.95281 -18.01871 10.47920 1.000 58.39606 484 GLU A N 1
ATOM 2403 C CA . GLU A 1 166 ? 30.47216 -17.39263 11.68252 1.000 56.57585 484 GLU A CA 1
ATOM 2404 C C . GLU A 1 166 ? 31.45614 -18.28914 12.41878 1.000 59.59971 484 GLU A C 1
ATOM 2405 O O . GLU A 1 166 ? 31.40276 -19.51677 12.34926 1.000 60.26993 484 GLU A O 1
ATOM 2417 N N . GLY A 1 167 ? 32.31125 -17.64681 13.19754 1.000 62.46697 485 GLY A N 1
ATOM 2418 C CA . GLY A 1 167 ? 33.35942 -18.33029 13.91509 1.000 60.49078 485 GLY A CA 1
ATOM 2419 C C . GLY A 1 167 ? 34.40858 -17.31726 14.34137 1.000 60.10658 485 GLY A C 1
ATOM 2420 O O . GLY A 1 167 ? 34.19852 -16.10799 14.26088 1.000 56.69403 485 GLY A O 1
ATOM 2424 N N . PHE A 1 168 ? 35.53837 -17.84018 14.78631 1.000 63.13246 486 PHE A N 1
ATOM 2425 C CA . PHE A 1 168 ? 36.61849 -16.95758 15.19927 1.000 56.95249 486 PHE A CA 1
ATOM 2426 C C . PHE A 1 168 ? 37.04359 -16.06514 14.03786 1.000 52.73638 486 PHE A C 1
ATOM 2427 O O . PHE A 1 168 ? 37.24774 -16.53357 12.91291 1.000 52.04813 486 PHE A O 1
ATOM 2444 N N . ASN A 1 169 ? 37.12857 -14.75952 14.31647 1.000 50.78662 487 ASN A N 1
ATOM 2445 C CA . ASN A 1 169 ? 37.45251 -13.71804 13.33797 1.000 48.68570 487 ASN A CA 1
ATOM 2446 C C . ASN A 1 169 ? 36.51388 -13.73357 12.12135 1.000 47.55357 487 ASN A C 1
ATOM 2447 O O . ASN A 1 169 ? 36.89099 -13.28508 11.04698 1.000 45.37328 487 ASN A O 1
ATOM 2458 N N . CYS A 1 170 ? 35.28851 -14.23744 12.30193 1.000 47.63807 488 CYS A N 1
ATOM 2459 C CA . CYS A 1 170 ? 34.22853 -14.26112 11.28234 1.000 48.83128 488 CYS A CA 1
ATOM 2460 C C . CYS A 1 170 ? 32.91070 -13.89376 11.98007 1.000 47.74108 488 CYS A C 1
ATOM 2461 O O . CYS A 1 170 ? 32.24140 -14.75644 12.55761 1.000 49.77282 488 CYS A O 1
ATOM 2468 N N . TYR A 1 171 ? 32.54960 -12.60623 11.94503 1.000 44.94144 489 TYR A N 1
ATOM 2469 C CA . TYR A 1 171 ? 31.57842 -12.05927 12.88236 1.000 45.07492 489 TYR A CA 1
ATOM 2470 C C . TYR A 1 171 ? 30.33741 -11.48991 12.19720 1.000 45.20113 489 TYR A C 1
ATOM 2471 O O . TYR A 1 171 ? 30.43175 -10.71855 11.23097 1.000 43.73638 489 TYR A O 1
ATOM 2489 N N . PHE A 1 172 ? 29.18664 -11.83733 12.72185 1.000 44.79161 490 PHE A N 1
ATOM 2490 C CA . PHE A 1 172 ? 27.97832 -11.14720 12.32791 1.000 43.52338 490 PHE A CA 1
ATOM 2491 C C . PHE A 1 172 ? 28.14936 -9.66117 12.62810 1.000 41.87089 490 PHE A C 1
ATOM 2492 O O . PHE A 1 172 ? 28.60400 -9.30438 13.71531 1.000 40.19692 490 PHE A O 1
ATOM 2509 N N . PRO A 1 173 ? 27.82720 -8.77075 11.70256 1.000 39.79176 491 PRO A N 1
ATOM 2510 C CA . PRO A 1 173 ? 28.19443 -7.35871 11.87787 1.000 40.27412 491 PRO A CA 1
ATOM 2511 C C . PRO A 1 173 ? 27.22247 -6.48147 12.65336 1.000 39.90035 491 PRO A C 1
ATOM 2512 O O . PRO A 1 173 ? 27.61301 -5.35760 13.00660 1.000 38.96975 491 PRO A O 1
ATOM 2523 N N . LEU A 1 174 ? 26.01648 -6.94840 12.96201 1.000 38.89285 492 LEU A N 1
ATOM 2524 C CA . LEU A 1 174 ? 25.04942 -6.17151 13.73481 1.000 39.85644 492 LEU A CA 1
ATOM 2525 C C . LEU A 1 174 ? 24.97840 -6.67795 15.17556 1.000 40.33278 492 LEU A C 1
ATOM 2526 O O . LEU A 1 174 ? 25.18499 -7.85480 15.45817 1.000 38.78327 492 LEU A O 1
ATOM 2542 N N . GLN A 1 175 ? 24.70155 -5.76886 16.07962 1.000 40.59620 493 GLN A N 1
ATOM 2543 C CA . GLN A 1 175 ? 24.63653 -6.07317 17.50822 1.000 43.17204 493 GLN A CA 1
ATOM 2544 C C . GLN A 1 175 ? 23.47294 -5.30202 18.10016 1.000 42.58409 493 GLN A C 1
ATOM 2545 O O . GLN A 1 175 ? 23.19723 -4.17718 17.70352 1.000 42.14979 493 GLN A O 1
ATOM 2559 N N . SER A 1 176 ? 22.78206 -5.91577 19.03959 1.000 42.96658 494 SER A N 1
ATOM 2560 C CA . SER A 1 176 ? 21.67063 -5.27046 19.69749 1.000 44.26616 494 SER A CA 1
ATOM 2561 C C . SER A 1 176 ? 22.16805 -4.35906 20.80580 1.000 43.12963 494 SER A C 1
ATOM 2562 O O . SER A 1 176 ? 23.12892 -4.69124 21.49972 1.000 42.55027 494 SER A O 1
ATOM 2570 N N . TYR A 1 177 ? 21.51728 -3.19646 20.96600 1.000 40.91785 495 TYR A N 1
ATOM 2571 C CA . TYR A 1 177 ? 21.78528 -2.36624 22.14267 1.000 42.23668 495 TYR A CA 1
ATOM 2572 C C . TYR A 1 177 ? 21.30169 -3.02804 23.42728 1.000 44.17819 495 TYR A C 1
ATOM 2573 O O . TYR A 1 177 ? 21.96149 -2.93074 24.46394 1.000 45.85877 495 TYR A O 1
ATOM 2591 N N . GLY A 1 178 ? 20.14683 -3.67603 23.40700 1.000 45.66779 496 GLY A N 1
ATOM 2592 C CA . GLY A 1 178 ? 19.63623 -4.17592 24.69227 1.000 50.14658 496 GLY A CA 1
ATOM 2593 C C . GLY A 1 178 ? 19.40430 -3.13888 25.80088 1.000 51.06143 496 GLY A C 1
ATOM 2594 O O . GLY A 1 178 ? 19.97273 -3.23087 26.88896 1.000 56.20095 496 GLY A O 1
ATOM 2598 N N . PHE A 1 179 ? 18.55060 -2.15725 25.52187 1.000 47.68002 497 PHE A N 1
ATOM 2599 C CA . PHE A 1 179 ? 18.27573 -1.05635 26.42974 1.000 47.40377 497 PHE A CA 1
ATOM 2600 C C . PHE A 1 179 ? 17.39927 -1.52762 27.60491 1.000 50.87567 497 PHE A C 1
ATOM 2601 O O . PHE A 1 179 ? 16.24070 -1.92060 27.40704 1.000 49.92543 497 PHE A O 1
ATOM 2618 N N . GLN A 1 180 ? 17.93399 -1.45101 28.83272 1.000 54.00071 498 GLN A N 1
ATOM 2619 C CA . GLN A 1 180 ? 17.30841 -1.80702 30.11493 1.000 54.48987 498 GLN A CA 1
ATOM 2620 C C . GLN A 1 180 ? 16.98375 -0.54135 30.90060 1.000 50.39005 498 GLN A C 1
ATOM 2621 O O . GLN A 1 180 ? 17.85950 0.33206 31.01568 1.000 48.92752 498 GLN A O 1
ATOM 2635 N N . PRO A 1 181 ? 15.79044 -0.41885 31.51089 1.000 47.64592 499 PRO A N 1
ATOM 2636 C CA . PRO A 1 181 ? 15.48885 0.83359 32.22734 1.000 47.56483 499 PRO A CA 1
ATOM 2637 C C . PRO A 1 181 ? 16.41808 1.10441 33.39655 1.000 46.75392 499 PRO A C 1
ATOM 2638 O O . PRO A 1 181 ? 16.52319 2.26577 33.79710 1.000 47.31986 499 PRO A O 1
ATOM 2649 N N . THR A 1 182 ? 17.07879 0.07849 33.95904 1.000 47.06449 500 THR A N 1
ATOM 2650 C CA . THR A 1 182 ? 17.96542 0.20777 35.11161 1.000 46.81195 500 THR A CA 1
ATOM 2651 C C . THR A 1 182 ? 19.34913 0.72347 34.74175 1.000 49.40532 500 THR A C 1
ATOM 2652 O O . THR A 1 182 ? 20.18232 0.92470 35.62394 1.000 47.35179 500 THR A O 1
ATOM 2663 N N . ASN A 1 183 ? 19.61700 0.86512 33.44212 1.000 48.42323 501 ASN A N 1
ATOM 2664 C CA . ASN A 1 183 ? 20.85950 1.42947 32.95114 1.000 49.03025 501 ASN A CA 1
ATOM 2665 C C . ASN A 1 183 ? 20.95243 2.91441 33.26116 1.000 45.28486 501 ASN A C 1
ATOM 2666 O O . ASN A 1 183 ? 19.95592 3.64582 33.20401 1.000 42.79796 501 ASN A O 1
ATOM 2677 N N . GLY A 1 184 ? 22.15599 3.37087 33.57537 1.000 43.70628 502 GLY A N 1
ATOM 2678 C CA . GLY A 1 184 ? 22.39379 4.79423 33.70139 1.000 42.73331 502 GLY A CA 1
ATOM 2679 C C . GLY A 1 184 ? 22.18094 5.53140 32.38643 1.000 42.62278 502 GLY A C 1
ATOM 2680 O O . GLY A 1 184 ? 22.13085 4.97287 31.28769 1.000 41.71661 502 GLY A O 1
ATOM 2684 N N . VAL A 1 185 ? 22.09492 6.85483 32.51942 1.000 41.37333 503 VAL A N 1
ATOM 2685 C CA . VAL A 1 185 ? 21.60272 7.65167 31.39034 1.000 42.42500 503 VAL A CA 1
ATOM 2686 C C . VAL A 1 185 ? 22.55797 7.60423 30.18419 1.000 42.06671 503 VAL A C 1
ATOM 2687 O O . VAL A 1 185 ? 22.10889 7.69606 29.03424 1.000 40.91160 503 VAL A O 1
ATOM 2700 N N . GLY A 1 186 ? 23.86839 7.44494 30.40555 1.000 43.15876 504 GLY A N 1
ATOM 2701 C CA . GLY A 1 186 ? 24.76365 7.29771 29.27719 1.000 43.85738 504 GLY A CA 1
ATOM 2702 C C . GLY A 1 186 ? 24.46668 6.08819 28.41568 1.000 44.29791 504 GLY A C 1
ATOM 2703 O O . GLY A 1 186 ? 24.86450 6.06087 27.24621 1.000 45.61493 504 GLY A O 1
ATOM 2707 N N . TYR A 1 187 ? 23.82706 5.07407 28.98388 1.000 43.18830 505 TYR A N 1
ATOM 2708 C CA . TYR A 1 187 ? 23.51453 3.82880 28.31545 1.000 44.45985 505 TYR A CA 1
ATOM 2709 C C . TYR A 1 187 ? 22.05712 3.76151 27.92046 1.000 41.10624 505 TYR A C 1
ATOM 2710 O O . TYR A 1 187 ? 21.61002 2.71611 27.44610 1.000 42.25685 505 TYR A O 1
ATOM 2728 N N . GLN A 1 188 ? 21.28543 4.81895 28.19572 1.000 38.57316 506 GLN A N 1
ATOM 2729 C CA . GLN A 1 188 ? 19.88243 4.81516 27.83080 1.000 37.61762 506 GLN A CA 1
ATOM 2730 C C . GLN A 1 188 ? 19.70766 5.20368 26.36568 1.000 36.55712 506 GLN A C 1
ATOM 2731 O O . GLN A 1 188 ? 20.59406 5.79556 25.76908 1.000 36.17526 506 GLN A O 1
ATOM 2745 N N . PRO A 1 189 ? 18.57940 4.83328 25.77868 1.000 35.71084 507 PRO A N 1
ATOM 2746 C CA . PRO A 1 189 ? 18.31594 5.20302 24.37520 1.000 35.60166 507 PRO A CA 1
ATOM 2747 C C . PRO A 1 189 ? 17.97149 6.67208 24.23700 1.000 35.90156 507 PRO A C 1
ATOM 2748 O O . PRO A 1 189 ? 17.27906 7.24704 25.08389 1.000 36.62818 507 PRO A O 1
ATOM 2759 N N . TYR A 1 190 ? 18.48538 7.26868 23.16351 1.000 35.49152 508 TYR A N 1
ATOM 2760 C CA . TYR A 1 190 ? 18.22849 8.64173 22.77222 1.000 35.30474 508 TYR A CA 1
ATOM 2761 C C . TYR A 1 190 ? 17.65105 8.62557 21.35216 1.000 38.12154 508 TYR A C 1
ATOM 2762 O O . TYR A 1 190 ? 18.17899 7.94400 20.46460 1.000 37.23979 508 TYR A O 1
ATOM 2780 N N . ARG A 1 191 ? 16.55542 9.34166 21.15737 1.000 37.35584 509 ARG A N 1
ATOM 2781 C CA . ARG A 1 191 ? 16.07600 9.56187 19.80032 1.000 38.02261 509 ARG A CA 1
ATOM 2782 C C . ARG A 1 191 ? 16.74775 10.79812 19.22907 1.000 38.51496 509 ARG A C 1
ATOM 2783 O O . ARG A 1 191 ? 16.94059 11.80003 19.93354 1.000 39.41737 509 ARG A O 1
ATOM 2804 N N . VAL A 1 192 ? 17.09530 10.73127 17.95299 1.000 37.98131 510 VAL A N 1
ATOM 2805 C CA . VAL A 1 192 ? 17.93059 11.73370 17.32632 1.000 39.05923 510 VAL A CA 1
ATOM 2806 C C . VAL A 1 192 ? 17.24639 12.15461 16.04807 1.000 40.17904 510 VAL A C 1
ATOM 2807 O O . VAL A 1 192 ? 16.80001 11.29269 15.29149 1.000 39.60256 510 VAL A O 1
ATOM 2820 N N . VAL A 1 193 ? 17.20977 13.45259 15.78423 1.000 41.65468 511 VAL A N 1
ATOM 2821 C CA . VAL A 1 193 ? 16.71903 13.96412 14.49979 1.000 41.89769 511 VAL A CA 1
ATOM 2822 C C . VAL A 1 193 ? 17.77845 14.90091 13.95760 1.000 42.02915 511 VAL A C 1
ATOM 2823 O O . VAL A 1 193 ? 18.18727 15.84883 14.64861 1.000 41.72254 511 VAL A O 1
ATOM 2836 N N . VAL A 1 194 ? 18.24723 14.61336 12.74357 1.000 42.31720 512 VAL A N 1
ATOM 2837 C CA . VAL A 1 194 ? 19.22324 15.43805 12.05177 1.000 41.63585 512 VAL A CA 1
ATOM 2838 C C . VAL A 1 194 ? 18.50913 16.16685 10.91780 1.000 43.55466 512 VAL A C 1
ATOM 2839 O O . VAL A 1 194 ? 18.00078 15.53965 9.97759 1.000 42.50902 512 VAL A O 1
ATOM 2852 N N . LEU A 1 195 ? 18.50087 17.48675 10.98225 1.000 44.08319 513 LEU A N 1
ATOM 2853 C CA . LEU A 1 195 ? 17.94097 18.29694 9.91989 1.000 45.53541 513 LEU A CA 1
ATOM 2854 C C . LEU A 1 195 ? 19.05016 18.79194 9.00179 1.000 47.04935 513 LEU A C 1
ATOM 2855 O O . LEU A 1 195 ? 19.96424 19.49766 9.44362 1.000 47.29254 513 LEU A O 1
ATOM 2871 N N . SER A 1 196 ? 18.95831 18.44574 7.72159 1.000 48.08693 514 SER A N 1
ATOM 2872 C CA . SER A 1 196 ? 19.86304 18.98051 6.70886 1.000 49.53256 514 SER A CA 1
ATOM 2873 C C . SER A 1 196 ? 19.14378 20.04297 5.89010 1.000 50.51974 514 SER A C 1
ATOM 2874 O O . SER A 1 196 ? 18.04410 19.80408 5.37956 1.000 51.37105 514 SER A O 1
ATOM 2882 N N . PHE A 1 197 ? 19.77605 21.18720 5.72997 1.000 52.90326 515 PHE A N 1
ATOM 2883 C CA . PHE A 1 197 ? 19.22022 22.29619 4.96535 1.000 53.21780 515 PHE A CA 1
ATOM 2884 C C . PHE A 1 197 ? 20.01854 22.42557 3.68194 1.000 55.14923 515 PHE A C 1
ATOM 2885 O O . PHE A 1 197 ? 21.21282 22.73846 3.71624 1.000 56.42687 515 PHE A O 1
ATOM 2902 N N . GLU A 1 198 ? 19.35875 22.17491 2.55619 1.000 56.29320 516 GLU A N 1
ATOM 2903 C CA . GLU A 1 198 ? 20.01795 22.07981 1.27287 1.000 57.68085 516 GLU A CA 1
ATOM 2904 C C . GLU A 1 198 ? 19.72515 23.34235 0.48403 1.000 59.90787 516 GLU A C 1
ATOM 2905 O O . GLU A 1 198 ? 18.55991 23.72286 0.31377 1.000 61.15854 516 GLU A O 1
ATOM 2917 N N . LEU A 1 199 ? 20.77657 23.99642 0.02086 1.000 61.38778 517 LEU A N 1
ATOM 2918 C CA . LEU A 1 199 ? 20.64323 25.23295 -0.73849 1.000 65.78813 517 LEU A CA 1
ATOM 2919 C C . LEU A 1 199 ? 21.33521 25.05632 -2.08372 1.000 68.62220 517 LEU A C 1
ATOM 2920 O O . LEU A 1 199 ? 22.56816 24.98593 -2.15889 1.000 63.74188 517 LEU A O 1
ATOM 2936 N N . LEU A 1 200 ? 20.53865 24.97138 -3.14397 1.000 65.15797 518 LEU A N 1
ATOM 2937 C CA . LEU A 1 200 ? 21.04774 24.81829 -4.49705 1.000 69.14047 518 LEU A CA 1
ATOM 2938 C C . LEU A 1 200 ? 20.49987 25.92727 -5.38055 1.000 68.35760 518 LEU A C 1
ATOM 2939 O O . LEU A 1 200 ? 19.51700 26.58773 -5.03631 1.000 67.15221 518 LEU A O 1
ATOM 2955 N N . HIS A 1 201 ? 21.13946 26.12591 -6.54041 1.000 76.43312 519 HIS A N 1
ATOM 2956 C CA . HIS A 1 201 ? 20.69325 27.14731 -7.48387 1.000 77.42558 519 HIS A CA 1
ATOM 2957 C C . HIS A 1 201 ? 19.42381 26.64788 -8.16549 1.000 74.65049 519 HIS A C 1
ATOM 2958 O O . HIS A 1 201 ? 19.41094 26.18375 -9.30770 1.000 76.91965 519 HIS A O 1
ATOM 2972 N N . ALA A 1 202 ? 18.33173 26.75790 -7.43366 1.000 75.02042 520 ALA A N 1
ATOM 2973 C CA . ALA A 1 202 ? 17.02219 26.31615 -7.87743 1.000 71.76500 520 ALA A CA 1
ATOM 2974 C C . ALA A 1 202 ? 16.00079 27.07908 -7.03408 1.000 71.01340 520 ALA A C 1
ATOM 2975 O O . ALA A 1 202 ? 16.36623 27.69390 -6.03825 1.000 69.15843 520 ALA A O 1
ATOM 2982 N N . PRO A 1 203 ? 14.74354 27.06026 -7.44428 1.000 76.23450 521 PRO A N 1
ATOM 2983 C CA . PRO A 1 203 ? 13.72745 27.71773 -6.60692 1.000 74.21636 521 PRO A CA 1
ATOM 2984 C C . PRO A 1 203 ? 13.71010 27.07434 -5.23598 1.000 72.52026 521 PRO A C 1
ATOM 2985 O O . PRO A 1 203 ? 13.78021 25.85419 -5.09535 1.000 73.59896 521 PRO A O 1
ATOM 2996 N N . ALA A 1 204 ? 13.65510 27.90512 -4.21111 1.000 68.94232 522 ALA A N 1
ATOM 2997 C CA . ALA A 1 204 ? 13.41310 27.38995 -2.87458 1.000 65.27158 522 ALA A CA 1
ATOM 2998 C C . ALA A 1 204 ? 12.01268 26.80012 -2.78328 1.000 66.90414 522 ALA A C 1
ATOM 2999 O O . ALA A 1 204 ? 11.07644 27.29904 -3.41541 1.000 67.79020 522 ALA A O 1
ATOM 3006 N N . THR A 1 205 ? 11.87069 25.71520 -1.99655 1.000 64.17579 523 THR A N 1
ATOM 3007 C CA . THR A 1 205 ? 10.57006 25.09712 -1.78723 1.000 69.48286 523 THR A CA 1
ATOM 3008 C C . THR A 1 205 ? 10.20644 24.91695 -0.31166 1.000 68.39886 523 THR A C 1
ATOM 3009 O O . THR A 1 205 ? 9.08103 24.49669 -0.00595 1.000 65.69988 523 THR A O 1
ATOM 3020 N N . VAL A 1 206 ? 11.11218 25.23720 0.60665 1.000 64.10672 524 VAL A N 1
ATOM 3021 C CA . VAL A 1 206 ? 10.86284 25.16984 2.04400 1.000 66.59324 524 VAL A CA 1
ATOM 3022 C C . VAL A 1 206 ? 11.25113 26.51418 2.65229 1.000 70.48721 524 VAL A C 1
ATOM 3023 O O . VAL A 1 206 ? 12.44291 26.83611 2.76233 1.000 68.85185 524 VAL A O 1
ATOM 3036 N N . CYS A 1 207 ? 10.24547 27.28185 3.07027 1.000 73.70575 525 CYS A N 1
ATOM 3037 C CA . CYS A 1 207 ? 10.42620 28.61650 3.61229 1.000 77.49734 525 CYS A CA 1
ATOM 3038 C C . CYS A 1 207 ? 9.77353 28.70085 4.98085 1.000 78.46110 525 CYS A C 1
ATOM 3039 O O . CYS A 1 207 ? 8.90768 27.89514 5.33485 1.000 74.44513 525 CYS A O 1
ATOM 3046 N N . GLY A 1 208 ? 10.20820 29.69354 5.74753 1.000 83.68062 526 GLY A N 1
ATOM 3047 C CA . GLY A 1 208 ? 9.64300 29.97315 7.04458 1.000 80.70132 526 GLY A CA 1
ATOM 3048 C C . GLY A 1 208 ? 8.44307 30.88266 6.91305 1.000 83.57461 526 GLY A C 1
ATOM 3049 O O . GLY A 1 208 ? 8.10760 31.34654 5.81447 1.000 82.53655 526 GLY A O 1
ATOM 3053 N N . PRO A 1 209 ? 7.78096 31.17632 8.04339 1.000 83.74258 527 PRO A N 1
ATOM 3054 C CA . PRO A 1 209 ? 6.54425 31.97796 7.99815 1.000 83.55979 527 PRO A CA 1
ATOM 3055 C C . PRO A 1 209 ? 6.71961 33.40630 7.50151 1.000 88.34132 527 PRO A C 1
ATOM 3056 O O . PRO A 1 209 ? 5.75828 34.18149 7.46887 1.000 88.23038 527 PRO A O 1
ATOM 3067 N N . LYS A 1 210 ? 7.92614 33.76352 7.09445 1.000 91.32066 528 LYS A N 1
ATOM 3068 C CA . LYS A 1 210 ? 8.19835 35.12762 6.66571 1.000 97.67978 528 LYS A CA 1
ATOM 3069 C C . LYS A 1 210 ? 8.89812 35.15447 5.30458 1.000 96.45881 528 LYS A C 1
ATOM 3070 O O . LYS A 1 210 ? 9.30484 36.21963 4.85251 1.000 101.07496 528 LYS A O 1
ATOM 3089 N N . ALA B 2 2 ? 3.77203 -4.34361 6.33258 1.000 70.31092 20 ALA C N 1
ATOM 3090 C CA . ALA B 2 2 ? 2.82086 -4.39262 7.46080 1.000 67.85620 20 ALA C CA 1
ATOM 3091 C C . ALA B 2 2 ? 3.39463 -5.36532 8.46268 1.000 59.81469 20 ALA C C 1
ATOM 3092 O O . ALA B 2 2 ? 3.68772 -4.98917 9.58575 1.000 57.25554 20 ALA C O 1
ATOM 3099 N N . SER B 2 3 ? 3.57583 -6.62008 8.05800 1.000 55.18721 21 SER C N 1
ATOM 3100 C CA . SER B 2 3 ? 3.81883 -7.64238 9.06951 1.000 55.04218 21 SER C CA 1
ATOM 3101 C C . SER B 2 3 ? 4.54800 -8.83797 8.48373 1.000 51.10191 21 SER C C 1
ATOM 3102 O O . SER B 2 3 ? 4.74369 -8.95569 7.27463 1.000 50.29077 21 SER C O 1
ATOM 3110 N N . VAL B 2 4 ? 4.94399 -9.73404 9.38344 1.000 47.22994 22 VAL C N 1
ATOM 3111 C CA . VAL B 2 4 ? 5.55290 -11.00637 9.01712 1.000 46.52241 22 VAL C CA 1
ATOM 3112 C C . VAL B 2 4 ? 4.68792 -12.09500 9.60965 1.000 46.71610 22 VAL C C 1
ATOM 3113 O O . VAL B 2 4 ? 4.41186 -12.06551 10.80536 1.000 48.40828 22 VAL C O 1
ATOM 3126 N N A ASN B 2 5 ? 4.23895 -13.03540 8.77254 0.517 47.88066 23 ASN C N 1
ATOM 3127 N N B ASN B 2 5 ? 4.26802 -13.05491 8.78019 0.483 47.92430 23 ASN C N 1
ATOM 3128 C CA A ASN B 2 5 ? 3.42581 -14.16121 9.22423 0.517 48.49112 23 ASN C CA 1
ATOM 3129 C CA B ASN B 2 5 ? 3.41137 -14.16223 9.20659 0.483 48.51692 23 ASN C CA 1
ATOM 3130 C C A ASN B 2 5 ? 4.34278 -15.36570 9.36137 0.517 46.25675 23 ASN C C 1
ATOM 3131 C C B ASN B 2 5 ? 4.28682 -15.40323 9.34911 0.483 46.24453 23 ASN C C 1
ATOM 3132 O O A ASN B 2 5 ? 4.88500 -15.86008 8.36317 0.517 47.10778 23 ASN C O 1
ATOM 3133 O O B ASN B 2 5 ? 4.75607 -15.95592 8.34612 0.483 47.10516 23 ASN C O 1
ATOM 3154 N N . GLN B 2 6 ? 4.50178 -15.83947 10.59206 1.000 46.70915 24 GLN C N 1
ATOM 3155 C CA . GLN B 2 6 ? 5.41425 -16.92219 10.90597 1.000 46.61776 24 GLN C CA 1
ATOM 3156 C C . GLN B 2 6 ? 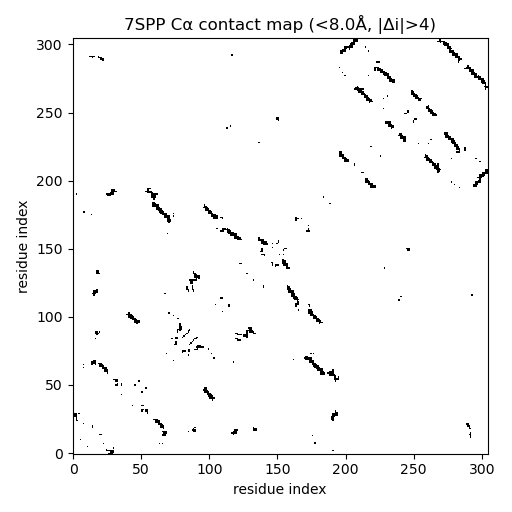4.59640 -18.15431 11.23936 1.000 48.12694 24 GLN C C 1
ATOM 3157 O O . GLN B 2 6 ? 3.71158 -18.10267 12.09812 1.000 48.77791 24 GLN C O 1
ATOM 3172 N N . THR B 2 7 ? 4.94483 -19.26946 10.60854 1.000 48.87444 25 THR C N 1
ATOM 3173 C CA . THR B 2 7 ? 4.33651 -20.56505 10.86095 1.000 50.93578 25 THR C CA 1
ATOM 3174 C C . THR B 2 7 ? 5.41883 -21.62808 10.98062 1.000 52.83733 25 THR C C 1
ATOM 3175 O O . THR B 2 7 ? 6.48404 -21.51135 10.36014 1.000 53.15504 25 THR C O 1
ATOM 3186 N N . PRO B 2 8 ? 5.18351 -22.67232 11.79496 1.000 53.41835 26 PRO C N 1
ATOM 3187 C CA . PRO B 2 8 ? 4.03250 -22.91423 12.67462 1.000 53.18319 26 PRO C CA 1
ATOM 3188 C C . PRO B 2 8 ? 4.08924 -22.05979 13.92605 1.000 56.11204 26 PRO C C 1
ATOM 3189 O O . PRO B 2 8 ? 5.15455 -21.56227 14.26104 1.000 54.99392 26 PRO C O 1
ATOM 3200 N N . ARG B 2 9 ? 2.96727 -21.89035 14.62332 1.000 56.32686 27 ARG C N 1
ATOM 3201 C CA . ARG B 2 9 ? 3.01434 -21.07019 15.82393 1.000 59.95670 27 ARG C CA 1
ATOM 3202 C C . ARG B 2 9 ? 3.51363 -21.87601 17.01259 1.000 60.50214 27 ARG C C 1
ATOM 3203 O O . ARG B 2 9 ? 4.15189 -21.31373 17.90233 1.000 60.49584 27 ARG C O 1
ATOM 3224 N N . THR B 2 10 ? 3.28067 -23.18271 17.02045 1.000 63.29506 28 THR C N 1
ATOM 3225 C CA . THR B 2 10 ? 3.73377 -24.05457 18.08775 1.000 63.40597 28 THR C CA 1
ATOM 3226 C C . THR B 2 10 ? 4.20489 -25.34158 17.43699 1.000 63.55283 28 THR C C 1
ATOM 3227 O O . THR B 2 10 ? 3.83685 -25.64689 16.30408 1.000 61.56053 28 THR C O 1
ATOM 3238 N N . ALA B 2 11 ? 5.01798 -26.10372 18.15799 1.000 64.99261 29 ALA C N 1
ATOM 3239 C CA . ALA B 2 11 ? 5.53441 -27.34974 17.61580 1.000 64.07132 29 ALA C CA 1
ATOM 3240 C C . ALA B 2 11 ? 6.07075 -28.22409 18.74114 1.000 74.36437 29 ALA C C 1
ATOM 3241 O O . ALA B 2 11 ? 6.67103 -27.72543 19.70206 1.000 71.16368 29 ALA C O 1
ATOM 3248 N N . THR B 2 12 ? 5.83467 -29.52884 18.61206 1.000 74.40160 30 THR C N 1
ATOM 3249 C CA . THR B 2 12 ? 6.37378 -30.53016 19.52107 1.000 74.34435 30 THR C CA 1
ATOM 3250 C C . THR B 2 12 ? 7.04788 -31.61116 18.68521 1.000 75.77207 30 THR C C 1
ATOM 3251 O O . THR B 2 12 ? 6.48864 -32.06006 17.67658 1.000 78.45902 30 THR C O 1
ATOM 3262 N N . LYS B 2 13 ? 8.26360 -31.99774 19.08780 1.000 78.26414 31 LYS C N 1
ATOM 3263 C CA . LYS B 2 13 ? 9.09506 -32.93557 18.34510 1.000 80.05384 31 LYS C CA 1
ATOM 3264 C C . LYS B 2 13 ? 9.85912 -33.81146 19.33054 1.000 85.15577 31 LYS C C 1
ATOM 3265 O O . LYS B 2 13 ? 10.13088 -33.39801 20.46108 1.000 87.44503 31 LYS C O 1
ATOM 3284 N N . GLU B 2 14 ? 10.21603 -35.00953 18.89628 1.000 92.58399 32 GLU C N 1
ATOM 3285 C CA . GLU B 2 14 ? 11.08380 -35.87118 19.68183 1.000 99.27419 32 GLU C CA 1
ATOM 3286 C C . GLU B 2 14 ? 12.54092 -35.62499 19.29149 1.000 97.16972 32 GLU C C 1
ATOM 3287 O O . GLU B 2 14 ? 12.84300 -35.05200 18.24243 1.000 94.88655 32 GLU C O 1
ATOM 3299 N N . THR B 2 15 ? 13.44821 -36.06637 20.15283 1.000 96.61939 33 THR C N 1
ATOM 3300 C CA . THR B 2 15 ? 14.86922 -35.96203 19.84735 1.000 97.38824 33 THR C CA 1
ATOM 3301 C C . THR B 2 15 ? 15.17941 -36.63408 18.51088 1.000 94.36979 33 THR C C 1
ATOM 3302 O O . THR B 2 15 ? 14.68751 -37.72759 18.21454 1.000 94.97857 33 THR C O 1
ATOM 3313 N N . GLY B 2 16 ? 16.00154 -35.96627 17.69422 1.000 92.21860 34 GLY C N 1
ATOM 3314 C CA . GLY B 2 16 ? 16.43316 -36.48085 16.41208 1.000 92.52277 34 GLY C CA 1
ATOM 3315 C C . GLY B 2 16 ? 15.70792 -35.89462 15.21423 1.000 92.62418 34 GLY C C 1
ATOM 3316 O O . GLY B 2 16 ? 16.26766 -35.86538 14.11046 1.000 91.91550 34 GLY C O 1
ATOM 3320 N N . GLU B 2 17 ? 14.48178 -35.43035 15.40174 1.000 88.99781 35 GLU C N 1
ATOM 3321 C CA . GLU B 2 17 ? 13.70528 -34.87780 14.30177 1.000 86.86665 35 GLU C CA 1
ATOM 3322 C C . GLU B 2 17 ? 14.25367 -33.50116 13.91789 1.000 82.53734 35 GLU C C 1
ATOM 3323 O O . GLU B 2 17 ? 15.31989 -33.06789 14.36391 1.000 82.38081 35 GLU C O 1
ATOM 3335 N N . SER B 2 18 ? 13.51329 -32.80001 13.06761 1.000 81.60825 36 SER C N 1
ATOM 3336 C CA . SER B 2 18 ? 13.90540 -31.48665 12.58242 1.000 78.92373 36 SER C CA 1
ATOM 3337 C C . SER B 2 18 ? 12.68133 -30.58388 12.56480 1.000 73.04595 36 SER C C 1
ATOM 3338 O O . SER B 2 18 ? 11.54509 -31.05226 12.54055 1.000 74.69846 36 SER C O 1
ATOM 3346 N N . LEU B 2 19 ? 12.92752 -29.27657 12.57160 1.000 70.73393 37 LEU C N 1
ATOM 3347 C CA . LEU B 2 19 ? 11.87684 -28.26971 12.54797 1.000 66.85157 37 LEU C CA 1
ATOM 3348 C C . LEU B 2 19 ? 12.13248 -27.29018 11.41316 1.000 70.21297 37 LEU C C 1
ATOM 3349 O O . LEU B 2 19 ? 13.26139 -26.82548 11.22454 1.000 67.89286 37 LEU C O 1
ATOM 3365 N N . THR B 2 20 ? 11.07566 -26.96606 10.67340 1.000 65.11418 38 THR C N 1
ATOM 3366 C CA . THR B 2 20 ? 11.11992 -25.95514 9.62553 1.000 63.71819 38 THR C CA 1
ATOM 3367 C C . THR B 2 20 ? 10.17108 -24.82555 9.99660 1.000 58.65360 38 THR C C 1
ATOM 3368 O O . THR B 2 20 ? 9.01235 -25.07567 10.33184 1.000 61.52073 38 THR C O 1
ATOM 3379 N N . ILE B 2 21 ? 10.66597 -23.58628 9.95761 1.000 55.57806 39 ILE C N 1
ATOM 3380 C CA . ILE B 2 21 ? 9.86574 -22.40841 10.25535 1.000 52.46595 39 ILE C CA 1
ATOM 3381 C C . ILE B 2 21 ? 9.82707 -21.53324 9.00783 1.000 52.88177 39 ILE C C 1
ATOM 3382 O O . ILE B 2 21 ? 10.86279 -21.30854 8.37816 1.000 53.75558 39 ILE C O 1
ATOM 3398 N N . ASN B 2 22 ? 8.65057 -21.00874 8.66608 1.000 52.80334 40 ASN C N 1
ATOM 3399 C CA . ASN B 2 22 ? 8.49961 -20.15622 7.48859 1.000 52.50272 40 ASN C CA 1
ATOM 3400 C C . ASN B 2 22 ? 7.94998 -18.80216 7.89322 1.000 49.62768 40 ASN C C 1
ATOM 3401 O O . ASN B 2 22 ? 7.06191 -18.71325 8.74212 1.000 48.43468 40 ASN C O 1
ATOM 3412 N N . CYS B 2 23 ? 8.50296 -17.74708 7.31088 1.000 48.68363 41 CYS C N 1
ATOM 3413 C CA . CYS B 2 23 ? 8.06878 -16.38475 7.59611 1.000 46.23118 41 CYS C CA 1
ATOM 3414 C C . CYS B 2 23 ? 7.72618 -15.70697 6.27717 1.000 46.96871 41 CYS C C 1
ATOM 3415 O O . CYS B 2 23 ? 8.56759 -15.63492 5.37669 1.000 47.62585 41 CYS C O 1
ATOM 3422 N N . VAL B 2 24 ? 6.49000 -15.23283 6.17339 1.000 47.13247 42 VAL C N 1
ATOM 3423 C CA . VAL B 2 24 ? 5.94312 -14.64522 4.96108 1.000 46.18322 42 VAL C CA 1
ATOM 3424 C C . VAL B 2 24 ? 5.73548 -13.16105 5.21522 1.000 46.16085 42 VAL C C 1
ATOM 3425 O O . VAL B 2 24 ? 5.00246 -12.77930 6.13698 1.000 46.82259 42 VAL C O 1
ATOM 3438 N N . VAL B 2 25 ? 6.36016 -12.31953 4.38806 1.000 46.11455 43 VAL C N 1
ATOM 3439 C CA . VAL B 2 25 ? 6.19242 -10.87499 4.52780 1.000 46.95634 43 VAL C CA 1
ATOM 3440 C C . VAL B 2 25 ? 4.87226 -10.45412 3.89137 1.000 50.73202 43 VAL C C 1
ATOM 3441 O O . VAL B 2 25 ? 4.64881 -10.65054 2.69441 1.000 50.77945 43 VAL C O 1
ATOM 3454 N N . THR B 2 26 ? 4.03540 -9.80067 4.69969 1.000 51.71678 44 THR C N 1
ATOM 3455 C CA . THR B 2 26 ? 2.60007 -9.63239 4.48415 1.000 55.58364 44 THR C CA 1
ATOM 3456 C C . THR B 2 26 ? 2.26074 -8.15102 4.41458 1.000 59.73647 44 THR C C 1
ATOM 3457 O O . THR B 2 26 ? 2.86008 -7.33018 5.12781 1.000 59.83099 44 THR C O 1
ATOM 3468 N N . GLY B 2 27 ? 1.30096 -7.81495 3.56435 1.000 61.90214 45 GLY C N 1
ATOM 3469 C CA . GLY B 2 27 ? 0.88262 -6.43547 3.41948 1.000 71.04938 45 GLY C CA 1
ATOM 3470 C C . GLY B 2 27 ? 1.98878 -5.47877 3.04137 1.000 68.69052 45 GLY C C 1
ATOM 3471 O O . GLY B 2 27 ? 1.92936 -4.30183 3.40797 1.000 70.18409 45 GLY C O 1
ATOM 3475 N N . ALA B 2 28 ? 2.99998 -5.94645 2.31508 1.000 70.91747 46 ALA C N 1
ATOM 3476 C CA . ALA B 2 28 ? 4.11454 -5.11342 1.86965 1.000 64.94279 46 ALA C CA 1
ATOM 3477 C C . ALA B 2 28 ? 4.06265 -4.98544 0.34982 1.000 66.24320 46 ALA C C 1
ATOM 3478 O O . ALA B 2 28 ? 4.05543 -5.99202 -0.36297 1.000 65.70505 46 ALA C O 1
ATOM 3485 N N . SER B 2 29 ? 3.98676 -3.75324 -0.13445 1.000 61.01840 47 SER C N 1
ATOM 3486 C CA . SER B 2 29 ? 4.18167 -3.44282 -1.54287 1.000 56.68620 47 SER C CA 1
ATOM 3487 C C . SER B 2 29 ? 5.61582 -3.00031 -1.82725 1.000 51.06903 47 SER C C 1
ATOM 3488 O O . SER B 2 29 ? 5.94338 -2.61958 -2.95135 1.000 50.37184 47 SER C O 1
ATOM 3496 N N . CYS B 2 30 ? 6.46990 -3.07741 -0.84160 1.000 49.43322 48 CYS C N 1
ATOM 3497 C CA . CYS B 2 30 ? 7.83406 -2.58617 -0.87106 1.000 45.09898 48 CYS C CA 1
ATOM 3498 C C . CYS B 2 30 ? 8.76253 -3.75978 -0.66841 1.000 44.38970 48 CYS C C 1
ATOM 3499 O O . CYS B 2 30 ? 8.35842 -4.82094 -0.17361 1.000 44.00045 48 CYS C O 1
ATOM 3506 N N . SER B 2 31 ? 10.05070 -3.53779 -0.95507 1.000 43.04589 49 SER C N 1
ATOM 3507 C CA . SER B 2 31 ? 10.99959 -4.62591 -0.75158 1.000 41.98770 49 SER C CA 1
ATOM 3508 C C . SER B 2 31 ? 11.34377 -4.78056 0.73248 1.000 40.02908 49 SER C C 1
ATOM 3509 O O . SER B 2 31 ? 11.07697 -3.92073 1.56380 1.000 40.16479 49 SER C O 1
ATOM 3517 N N . TRP B 2 32 ? 11.98499 -5.90326 1.04957 1.000 39.82309 50 TRP C N 1
ATOM 3518 C CA . TRP B 2 32 ? 12.36183 -6.24457 2.41441 1.000 41.53080 50 TRP C CA 1
ATOM 3519 C C . TRP B 2 32 ? 13.62227 -7.09170 2.37863 1.000 42.17087 50 TRP C C 1
ATOM 3520 O O . TRP B 2 32 ? 14.04115 -7.54596 1.31912 1.000 42.18897 50 TRP C O 1
ATOM 3541 N N . SER B 2 33 ? 14.21802 -7.32529 3.54203 1.000 40.76793 51 SER C N 1
ATOM 3542 C CA . SER B 2 33 ? 15.38502 -8.20007 3.63864 1.000 42.00101 51 SER C CA 1
ATOM 3543 C C . SER B 2 33 ? 15.36634 -8.95679 4.95981 1.000 41.66299 51 SER C C 1
ATOM 3544 O O . SER B 2 33 ? 14.81232 -8.48195 5.95447 1.000 39.60311 51 SER C O 1
ATOM 3552 N N . ARG B 2 34 ? 15.95128 -10.14620 4.95877 1.000 41.54567 52 ARG C N 1
ATOM 3553 C CA . ARG B 2 34 ? 16.07103 -10.90632 6.19855 1.000 40.88472 52 ARG C CA 1
ATOM 3554 C C . ARG B 2 34 ? 17.11756 -10.22804 7.07542 1.000 40.68933 52 ARG C C 1
ATOM 3555 O O . ARG B 2 34 ? 18.18106 -9.83833 6.59505 1.000 38.74004 52 ARG C O 1
ATOM 3576 N N . THR B 2 35 ? 16.84560 -10.07662 8.36517 1.000 39.07212 53 THR C N 1
ATOM 3577 C CA . THR B 2 35 ? 17.87262 -9.57464 9.26929 1.000 38.39520 53 THR C CA 1
ATOM 3578 C C . THR B 2 35 ? 18.55901 -10.72256 10.01355 1.000 39.71668 53 THR C C 1
ATOM 3579 O O . THR B 2 35 ? 19.76126 -10.95740 9.84992 1.000 39.26667 53 THR C O 1
ATOM 3590 N N . TYR B 2 36 ? 17.79798 -11.47065 10.79451 1.000 38.66456 54 TYR C N 1
ATOM 3591 C CA . TYR B 2 36 ? 18.32569 -12.65138 11.44722 1.000 39.54672 54 TYR C CA 1
ATOM 3592 C C . TYR B 2 36 ? 17.18163 -13.39358 12.09135 1.000 39.27395 54 TYR C C 1
ATOM 3593 O O . TYR B 2 36 ? 16.06045 -12.89627 12.15479 1.000 38.74240 54 TYR C O 1
ATOM 3611 N N . TRP B 2 37 ? 17.49989 -14.58174 12.59654 1.000 39.84468 55 TRP C N 1
ATOM 3612 C CA . TRP B 2 37 ? 16.60252 -15.36067 13.43222 1.000 40.02794 55 TRP C CA 1
ATOM 3613 C C . TRP B 2 37 ? 17.14399 -15.36639 14.85587 1.000 40.69308 55 TRP C C 1
ATOM 3614 O O . TRP B 2 37 ? 18.36609 -15.23091 15.06921 1.000 41.34596 55 TRP C O 1
ATOM 3635 N N . TYR B 2 38 ? 16.25040 -15.54771 15.82537 1.000 41.07916 56 TYR C N 1
ATOM 3636 C CA . TYR B 2 38 ? 16.68196 -15.56117 17.22559 1.000 41.17010 56 TYR C CA 1
ATOM 3637 C C . TYR B 2 38 ? 15.75479 -16.42312 18.06748 1.000 45.27918 56 TYR C C 1
ATOM 3638 O O . TYR B 2 38 ? 14.67422 -16.81807 17.64673 1.000 44.26668 56 TYR C O 1
ATOM 3656 N N . ARG B 2 39 ? 16.21235 -16.75354 19.27318 1.000 46.10827 57 ARG C N 1
ATOM 3657 C CA . ARG B 2 39 ? 15.41638 -17.55955 20.18399 1.000 48.69372 57 ARG C CA 1
ATOM 3658 C C . ARG B 2 39 ? 15.38180 -16.87480 21.53678 1.000 49.62704 57 ARG C C 1
ATOM 3659 O O . ARG B 2 39 ? 16.25343 -16.06701 21.88814 1.000 48.28003 57 ARG C O 1
ATOM 3680 N N . LYS B 2 40 ? 14.32267 -17.18637 22.27359 1.000 51.67544 58 LYS C N 1
ATOM 3681 C CA . LYS B 2 40 ? 14.17931 -16.79475 23.66651 1.000 51.97785 58 LYS C CA 1
ATOM 3682 C C . LYS B 2 40 ? 13.98441 -18.09387 24.42520 1.000 55.00799 58 LYS C C 1
ATOM 3683 O O . LYS B 2 40 ? 13.08995 -18.87808 24.08778 1.000 55.80386 58 LYS C O 1
ATOM 3702 N N . ASN B 2 41 ? 14.83547 -18.34365 25.36232 1.000 57.35313 59 ASN C N 1
ATOM 3703 C CA . ASN B 2 41 ? 14.75982 -19.55861 26.14863 1.000 61.15887 59 ASN C CA 1
ATOM 3704 C C . ASN B 2 41 ? 13.71624 -19.37423 27.24914 1.000 59.89338 59 ASN C C 1
ATOM 3705 O O . ASN B 2 41 ? 13.47273 -18.25399 27.69780 1.000 60.21950 59 ASN C O 1
ATOM 3716 N N . PRO B 2 42 ? 13.03846 -20.44175 27.65207 1.000 59.68143 60 PRO C N 1
ATOM 3717 C CA . PRO B 2 42 ? 12.04167 -20.30100 28.72751 1.000 62.25029 60 PRO C CA 1
ATOM 3718 C C . PRO B 2 42 ? 12.65697 -19.69370 29.98075 1.000 63.82769 60 PRO C C 1
ATOM 3719 O O . PRO B 2 42 ? 13.74682 -20.08809 30.41549 1.000 64.51011 60 PRO C O 1
ATOM 3730 N N . GLY B 2 43 ? 11.92759 -18.74157 30.58270 1.000 63.09158 61 GLY C N 1
ATOM 3731 C CA . GLY B 2 43 ? 12.36432 -18.11589 31.82179 1.000 62.63210 61 GLY C CA 1
ATOM 3732 C C . GLY B 2 43 ? 13.43864 -17.06749 31.66116 1.000 65.95729 61 GLY C C 1
ATOM 3733 O O . GLY B 2 43 ? 14.01498 -16.62835 32.67096 1.000 70.25493 61 GLY C O 1
ATOM 3737 N N . SER B 2 44 ? 13.75826 -16.68673 30.41041 1.000 63.46741 62 SER C N 1
ATOM 3738 C CA . SER B 2 44 ? 14.75805 -15.66073 30.14320 1.000 66.17761 62 SER C CA 1
ATOM 3739 C C . SER B 2 44 ? 14.19264 -14.68333 29.13488 1.000 62.99146 62 SER C C 1
ATOM 3740 O O . SER B 2 44 ? 13.48121 -15.07829 28.21080 1.000 62.43745 62 SER C O 1
ATOM 3748 N N . SER B 2 45 ? 14.53570 -13.41608 29.30077 1.000 64.09104 63 SER C N 1
ATOM 3749 C CA . SER B 2 45 ? 14.19969 -12.37503 28.33977 1.000 63.20862 63 SER C CA 1
ATOM 3750 C C . SER B 2 45 ? 15.26985 -12.19905 27.27172 1.000 63.12234 63 SER C C 1
ATOM 3751 O O . SER B 2 45 ? 15.07891 -11.41242 26.35210 1.000 60.57218 63 SER C O 1
ATOM 3759 N N . ASN B 2 46 ? 16.39435 -12.89643 27.38120 1.000 62.03789 64 ASN C N 1
ATOM 3760 C CA . ASN B 2 46 ? 17.48315 -12.68872 26.44170 1.000 62.67284 64 ASN C CA 1
ATOM 3761 C C . ASN B 2 46 ? 17.11232 -13.19024 25.05153 1.000 57.80079 64 ASN C C 1
ATOM 3762 O O . ASN B 2 46 ? 16.46618 -14.22432 24.89004 1.000 58.19042 64 ASN C O 1
ATOM 3773 N N . GLN B 2 47 ? 17.52732 -12.45445 24.03690 1.000 56.74432 65 GLN C N 1
ATOM 3774 C CA . GLN B 2 47 ? 17.36582 -12.88924 22.65660 1.000 55.44039 65 GLN C CA 1
ATOM 3775 C C . GLN B 2 47 ? 18.70831 -13.40684 22.14873 1.000 56.31542 65 GLN C C 1
ATOM 3776 O O . GLN B 2 47 ? 19.69649 -12.67290 22.12237 1.000 58.48496 65 GLN C O 1
ATOM 3790 N N . GLU B 2 48 ? 18.75217 -14.68427 21.81069 1.000 52.38750 66 GLU C N 1
ATOM 3791 C CA . GLU B 2 48 ? 19.97607 -15.33806 21.37589 1.000 52.22005 66 GLU C CA 1
ATOM 3792 C C . GLU B 2 48 ? 19.88362 -15.44356 19.85376 1.000 47.79475 66 GLU C C 1
ATOM 3793 O O . GLU B 2 48 ? 19.08866 -16.22327 19.31857 1.000 47.37365 66 GLU C O 1
ATOM 3805 N N . ARG B 2 49 ? 20.66165 -14.64176 19.15873 1.000 45.01284 67 ARG C N 1
ATOM 3806 C CA . ARG B 2 49 ? 20.67190 -14.74547 17.70535 1.000 45.73466 67 ARG C CA 1
ATOM 3807 C C . ARG B 2 49 ? 21.15382 -16.13839 17.33159 1.000 45.82677 67 ARG C C 1
ATOM 3808 O O . ARG B 2 49 ? 22.01054 -16.72137 17.99478 1.000 46.83172 67 ARG C O 1
ATOM 3829 N N . ILE B 2 50 ? 20.57077 -16.68066 16.27980 1.000 44.97290 68 ILE C N 1
ATOM 3830 C CA . ILE B 2 50 ? 20.91833 -18.00042 15.77858 1.000 47.84373 68 ILE C CA 1
ATOM 3831 C C . ILE B 2 50 ? 21.95181 -17.86749 14.66530 1.000 49.35747 68 ILE C C 1
ATOM 3832 O O . ILE B 2 50 ? 21.66348 -17.29948 13.60917 1.000 47.56511 68 ILE C O 1
ATOM 3848 N N . SER B 2 51 ? 23.15364 -18.39631 14.88565 1.000 52.01105 69 SER C N 1
ATOM 3849 C CA . SER B 2 51 ? 24.15933 -18.39006 13.82944 1.000 53.32521 69 SER C CA 1
ATOM 3850 C C . SER B 2 51 ? 23.84354 -19.51500 12.85789 1.000 55.33339 69 SER C C 1
ATOM 3851 O O . SER B 2 51 ? 23.59750 -20.65249 13.26999 1.000 55.80163 69 SER C O 1
ATOM 3859 N N . ILE B 2 52 ? 23.86101 -19.19736 11.56640 1.000 55.30204 70 ILE C N 1
ATOM 3860 C CA . ILE B 2 52 ? 23.45269 -20.14299 10.54043 1.000 57.48388 70 ILE C CA 1
ATOM 3861 C C . ILE B 2 52 ? 24.67596 -20.94732 10.14117 1.000 64.24251 70 ILE C C 1
ATOM 3862 O O . ILE B 2 52 ? 25.59076 -20.43974 9.48835 1.000 65.90054 70 ILE C O 1
ATOM 3878 N N . SER B 2 53 ? 24.68438 -22.20665 10.53631 1.000 66.73329 71 SER C N 1
ATOM 3879 C CA . SER B 2 53 ? 25.76448 -23.10797 10.18496 1.000 68.90891 71 SER C CA 1
ATOM 3880 C C . SER B 2 53 ? 25.37961 -24.47708 10.71604 1.000 72.98206 71 SER C C 1
ATOM 3881 O O . SER B 2 53 ? 24.53059 -24.59892 11.60338 1.000 72.66719 71 SER C O 1
ATOM 3889 N N . GLY B 2 54 ? 26.00358 -25.50468 10.14992 1.000 77.97734 72 GLY C N 1
ATOM 3890 C CA . GLY B 2 54 ? 25.77722 -26.86252 10.59031 1.000 80.40468 72 GLY C CA 1
ATOM 3891 C C . GLY B 2 54 ? 24.32236 -27.27727 10.56475 1.000 77.86658 72 GLY C C 1
ATOM 3892 O O . GLY B 2 54 ? 23.71942 -27.38218 9.49555 1.000 77.17840 72 GLY C O 1
ATOM 3896 N N . ARG B 2 55 ? 23.74707 -27.52737 11.73782 1.000 81.11754 73 ARG C N 1
ATOM 3897 C CA . ARG B 2 55 ? 22.38295 -28.03273 11.80922 1.000 81.98149 73 ARG C CA 1
ATOM 3898 C C . ARG B 2 55 ? 21.33727 -26.92930 11.70424 1.000 76.36166 73 ARG C C 1
ATOM 3899 O O . ARG B 2 55 ? 20.14043 -27.22799 11.75484 1.000 77.54643 73 ARG C O 1
ATOM 3920 N N . TYR B 2 56 ? 21.74793 -25.67823 11.53879 1.000 72.27381 74 TYR C N 1
ATOM 3921 C CA . TYR B 2 56 ? 20.83969 -24.57361 11.24483 1.000 66.08579 74 TYR C CA 1
ATOM 3922 C C . TYR B 2 56 ? 21.00726 -24.18468 9.78051 1.000 65.31903 74 TYR C C 1
ATOM 3923 O O . TYR B 2 56 ? 22.00884 -23.56997 9.41126 1.000 66.20140 74 TYR C O 1
ATOM 3941 N N . VAL B 2 57 ? 20.02054 -24.51738 8.95769 1.000 63.96152 75 VAL C N 1
ATOM 3942 C CA . VAL B 2 57 ? 19.99212 -24.16007 7.54003 1.000 64.02406 75 VAL C CA 1
ATOM 3943 C C . VAL B 2 57 ? 18.91835 -23.09849 7.31340 1.000 64.91953 75 VAL C C 1
ATOM 3944 O O . VAL B 2 57 ? 17.79155 -23.24135 7.79683 1.000 65.32690 75 VAL C O 1
ATOM 3957 N N . GLU B 2 58 ? 19.24292 -22.05501 6.56382 1.000 63.56571 76 GLU C N 1
ATOM 3958 C CA . GLU B 2 58 ? 18.24035 -21.06273 6.21273 1.000 62.79790 76 GLU C CA 1
ATOM 3959 C C . GLU B 2 58 ? 18.09564 -20.96105 4.69947 1.000 59.01545 76 GLU C C 1
ATOM 3960 O O . GLU B 2 58 ? 18.97125 -21.38625 3.92942 1.000 59.33597 76 GLU C O 1
ATOM 3972 N N . SER B 2 59 ? 16.97208 -20.38171 4.27665 1.000 58.21015 77 SER C N 1
ATOM 3973 C CA . SER B 2 59 ? 16.72752 -20.09577 2.86652 1.000 61.93833 77 SER C CA 1
ATOM 3974 C C . SER B 2 59 ? 15.90003 -18.81895 2.73632 1.000 60.73554 77 SER C C 1
ATOM 3975 O O . SER B 2 59 ? 15.22381 -18.38113 3.68304 1.000 59.38718 77 SER C O 1
ATOM 3983 N N . VAL B 2 60 ? 15.97166 -18.21644 1.55515 1.000 63.41196 78 VAL C N 1
ATOM 3984 C CA . VAL B 2 60 ? 15.20675 -17.01707 1.23523 1.000 60.88188 78 VAL C CA 1
ATOM 3985 C C . VAL B 2 60 ? 14.62237 -17.17520 -0.15994 1.000 57.91599 78 VAL C C 1
ATOM 3986 O O . VAL B 2 60 ? 15.29970 -17.62149 -1.09314 1.000 61.77242 78 VAL C O 1
ATOM 3999 N N . ASN B 2 61 ? 13.35552 -16.78570 -0.28990 1.000 58.27445 79 ASN C N 1
ATOM 4000 C CA . ASN B 2 61 ? 12.54999 -16.91586 -1.50007 1.000 60.43309 79 ASN C CA 1
ATOM 4001 C C . ASN B 2 61 ? 11.86068 -15.58110 -1.77004 1.000 61.51828 79 ASN C C 1
ATOM 4002 O O . ASN B 2 61 ? 10.72138 -15.38017 -1.33475 1.000 60.47227 79 ASN C O 1
ATOM 4013 N N . LYS B 2 62 ? 12.53104 -14.67913 -2.50146 1.000 65.02885 80 LYS C N 1
ATOM 4014 C CA . LYS B 2 62 ? 11.91960 -13.37553 -2.75997 1.000 64.19446 80 LYS C CA 1
ATOM 4015 C C . LYS B 2 62 ? 10.65738 -13.52500 -3.60535 1.000 61.86993 80 LYS C C 1
ATOM 4016 O O . LYS B 2 62 ? 9.73098 -12.71439 -3.48069 1.000 60.32117 80 LYS C O 1
ATOM 4035 N N . GLY B 2 63 ? 10.56589 -14.57368 -4.42213 1.000 63.00571 81 GLY C N 1
ATOM 4036 C CA . GLY B 2 63 ? 9.38188 -14.72882 -5.25138 1.000 68.11580 81 GLY C CA 1
ATOM 4037 C C . GLY B 2 63 ? 8.11118 -14.92536 -4.44990 1.000 62.45376 81 GLY C C 1
ATOM 4038 O O . GLY B 2 63 ? 7.03786 -14.44325 -4.82434 1.000 59.72454 81 GLY C O 1
ATOM 4042 N N . ALA B 2 64 ? 8.20764 -15.66728 -3.34854 1.000 59.92827 82 ALA C N 1
ATOM 4043 C CA . ALA B 2 64 ? 7.07680 -15.92017 -2.46933 1.000 62.82795 82 ALA C CA 1
ATOM 4044 C C . ALA B 2 64 ? 7.03001 -14.95432 -1.28846 1.000 57.50690 82 ALA C C 1
ATOM 4045 O O . ALA B 2 64 ? 6.16324 -15.09995 -0.42005 1.000 56.09667 82 ALA C O 1
ATOM 4052 N N . LYS B 2 65 ? 7.92519 -13.96279 -1.25746 1.000 58.89720 83 LYS C N 1
ATOM 4053 C CA . LYS B 2 65 ? 8.01534 -13.00533 -0.15555 1.000 55.49126 83 LYS C CA 1
ATOM 4054 C C . LYS B 2 65 ? 8.21111 -13.71556 1.17887 1.000 50.58555 83 LYS C C 1
ATOM 4055 O O . LYS B 2 65 ? 7.63406 -13.32484 2.20067 1.000 49.68716 83 LYS C O 1
ATOM 4074 N N . SER B 2 66 ? 9.05594 -14.74911 1.18761 1.000 51.80278 84 SER C N 1
ATOM 4075 C CA . SER B 2 66 ? 9.22703 -15.58198 2.37791 1.000 50.34273 84 SER C CA 1
ATOM 4076 C C . SER B 2 66 ? 10.70679 -15.87959 2.62288 1.000 50.39987 84 SER C C 1
ATOM 4077 O O . SER B 2 66 ? 11.55082 -15.80017 1.70644 1.000 53.88295 84 SER C O 1
ATOM 4085 N N . PHE B 2 67 ? 10.99692 -16.21929 3.89007 1.000 50.85645 85 PHE C N 1
ATOM 4086 C CA . PHE B 2 67 ? 12.27922 -16.73520 4.33372 1.000 51.58721 85 PHE C CA 1
ATOM 4087 C C . PHE B 2 67 ? 12.06409 -17.76627 5.43401 1.000 50.96885 85 PHE C C 1
ATOM 4088 O O . PHE B 2 67 ? 11.06339 -17.73697 6.16354 1.000 50.78804 85 PHE C O 1
ATOM 4105 N N . SER B 2 68 ? 12.99406 -18.71270 5.52283 1.000 52.92661 86 SER C N 1
ATOM 4106 C CA . SER B 2 68 ? 12.76207 -19.88275 6.36735 1.000 54.06340 86 SER C CA 1
ATOM 4107 C C . SER B 2 68 ? 14.02823 -20.28098 7.09638 1.000 54.19232 86 SER C C 1
ATOM 4108 O O . SER B 2 68 ? 15.14343 -19.89810 6.71039 1.000 54.94855 86 SER C O 1
ATOM 4116 N N . LEU B 2 69 ? 13.84076 -21.10929 8.11828 1.000 53.81419 87 LEU C N 1
ATOM 4117 C CA . LEU B 2 69 ? 14.93067 -21.64270 8.93101 1.000 54.64050 87 LEU C CA 1
ATOM 4118 C C . LEU B 2 69 ? 14.65806 -23.12205 9.14409 1.000 58.27157 87 LEU C C 1
ATOM 4119 O O . LEU B 2 69 ? 13.51412 -23.50324 9.38854 1.000 58.41298 87 LEU C O 1
ATOM 4135 N N . ARG B 2 70 ? 15.69136 -23.96130 9.05634 1.000 60.56157 88 ARG C N 1
ATOM 4136 C CA . ARG B 2 70 ? 15.51774 -25.38247 9.34513 1.000 65.44009 88 ARG C CA 1
ATOM 4137 C C . ARG B 2 70 ? 16.53009 -25.82493 10.39124 1.000 65.88087 88 ARG C C 1
ATOM 4138 O O . ARG B 2 70 ? 17.70836 -25.47097 10.31163 1.000 65.66393 88 ARG C O 1
ATOM 4159 N N . ILE B 2 71 ? 16.06010 -26.57555 11.38483 1.000 66.42668 89 ILE C N 1
ATOM 4160 C CA . ILE B 2 71 ? 16.88779 -27.04949 12.49267 1.000 67.32996 89 ILE C CA 1
ATOM 4161 C C . ILE B 2 71 ? 16.87154 -28.57178 12.46300 1.000 72.91403 89 ILE C C 1
ATOM 4162 O O . ILE B 2 71 ? 15.80080 -29.18781 12.53282 1.000 74.01190 89 ILE C O 1
ATOM 4178 N N . LYS B 2 72 ? 18.05019 -29.17651 12.37163 1.000 81.72733 90 LYS C N 1
ATOM 4179 C CA . LYS B 2 72 ? 18.19504 -30.62235 12.32377 1.000 85.05557 90 LYS C CA 1
ATOM 4180 C C . LYS B 2 72 ? 18.70657 -31.14421 13.65898 1.000 86.52649 90 LYS C C 1
ATOM 4181 O O . LYS B 2 72 ? 19.24126 -30.39804 14.48330 1.000 87.07286 90 LYS C O 1
ATOM 4200 N N . ASP B 2 73 ? 18.53215 -32.44451 13.86214 1.000 90.18979 91 ASP C N 1
ATOM 4201 C CA . ASP B 2 73 ? 19.04794 -33.13017 15.04149 1.000 91.37494 91 ASP C CA 1
ATOM 4202 C C . ASP B 2 73 ? 18.56821 -32.43608 16.31788 1.000 91.06427 91 ASP C C 1
ATOM 4203 O O . ASP B 2 73 ? 19.35731 -31.96674 17.14387 1.000 91.64452 91 ASP C O 1
ATOM 4212 N N . LEU B 2 74 ? 17.24926 -32.37365 16.47130 1.000 85.35344 92 LEU C N 1
ATOM 4213 C CA . LEU B 2 74 ? 16.67948 -31.65436 17.60054 1.000 80.74633 92 LEU C CA 1
ATOM 4214 C C . LEU B 2 74 ? 17.00450 -32.34092 18.92254 1.000 81.56549 92 LEU C C 1
ATOM 4215 O O . LEU B 2 74 ? 16.93483 -33.56521 19.04383 1.000 83.94703 92 LEU C O 1
ATOM 4231 N N . THR B 2 75 ? 17.37250 -31.53167 19.91302 1.000 81.20415 93 THR C N 1
ATOM 4232 C CA . THR B 2 75 ? 17.62538 -31.98640 21.26738 1.000 83.86141 93 THR C CA 1
ATOM 4233 C C . THR B 2 75 ? 16.72246 -31.21620 22.22486 1.000 81.11139 93 THR C C 1
ATOM 4234 O O . THR B 2 75 ? 16.16418 -30.16052 21.88877 1.000 77.56285 93 THR C O 1
ATOM 4245 N N . VAL B 2 76 ? 16.61132 -31.75538 23.43463 1.000 85.66956 94 VAL C N 1
ATOM 4246 C CA . VAL B 2 76 ? 15.71575 -31.20076 24.44449 1.000 81.06369 94 VAL C CA 1
ATOM 4247 C C . VAL B 2 76 ? 16.04024 -29.73865 24.72391 1.000 80.21915 94 VAL C C 1
ATOM 4248 O O . VAL B 2 76 ? 15.13800 -28.92686 24.96263 1.000 76.16910 94 VAL C O 1
ATOM 4261 N N . ALA B 2 77 ? 17.33032 -29.38023 24.72414 1.000 82.40897 95 ALA C N 1
ATOM 4262 C CA . ALA B 2 77 ? 17.73655 -28.00798 25.00532 1.000 76.23290 95 ALA C CA 1
ATOM 4263 C C . ALA B 2 77 ? 17.35207 -27.03848 23.89940 1.000 80.06281 95 ALA C C 1
ATOM 4264 O O . ALA B 2 77 ? 17.47021 -25.82186 24.09545 1.000 76.37900 95 ALA C O 1
ATOM 4271 N N . ASP B 2 78 ? 16.91413 -27.54095 22.74252 1.000 77.43562 96 ASP C N 1
ATOM 4272 C CA . ASP B 2 78 ? 16.39217 -26.66545 21.69795 1.000 76.72938 96 ASP C CA 1
ATOM 4273 C C . ASP B 2 78 ? 14.99194 -26.13938 22.01164 1.000 74.35717 96 ASP C C 1
ATOM 4274 O O . ASP B 2 78 ? 14.49545 -25.27515 21.27592 1.000 71.72939 96 ASP C O 1
ATOM 4283 N N . SER B 2 79 ? 14.35288 -26.62798 23.07759 1.000 70.19513 97 SER C N 1
ATOM 4284 C CA . SER B 2 79 ? 13.05099 -26.10864 23.48183 1.000 69.62814 97 SER C CA 1
ATOM 4285 C C . SER B 2 79 ? 13.15916 -24.62322 23.78033 1.000 69.30182 97 SER C C 1
ATOM 4286 O O . SER B 2 79 ? 13.88456 -24.20465 24.68623 1.000 65.65695 97 SER C O 1
ATOM 4294 N N . ALA B 2 80 ? 12.42520 -23.83529 23.01378 1.000 63.65599 98 ALA C N 1
ATOM 4295 C CA . ALA B 2 80 ? 12.49451 -22.39212 23.07788 1.000 58.18800 98 ALA C CA 1
ATOM 4296 C C . ALA B 2 80 ? 11.46289 -21.84890 22.11416 1.000 56.38274 98 ALA C C 1
ATOM 4297 O O . ALA B 2 80 ? 10.80776 -22.61505 21.38866 1.000 56.58877 98 ALA C O 1
ATOM 4304 N N . THR B 2 81 ? 11.32152 -20.54086 22.09725 1.000 53.79844 99 THR C N 1
ATOM 4305 C CA . THR B 2 81 ? 10.52967 -19.85334 21.09432 1.000 53.36898 99 THR C CA 1
ATOM 4306 C C . THR B 2 81 ? 11.47572 -19.18800 20.11277 1.000 50.70570 99 THR C C 1
ATOM 4307 O O . THR B 2 81 ? 12.37622 -18.44632 20.52091 1.000 48.65769 99 THR C O 1
ATOM 4318 N N . TYR B 2 82 ? 11.25910 -19.45983 18.82570 1.000 47.96789 100 TYR C N 1
ATOM 4319 C CA . TYR B 2 82 ? 12.09864 -18.99658 17.72382 1.000 46.75648 100 TYR C CA 1
ATOM 4320 C C . TYR B 2 82 ? 11.38449 -17.89259 16.95924 1.000 43.33665 100 TYR C C 1
ATOM 4321 O O . TYR B 2 82 ? 10.16442 -17.95646 16.73756 1.000 44.63414 100 TYR C O 1
ATOM 4339 N N . TYR B 2 83 ? 12.12971 -16.84474 16.64300 1.000 39.82069 101 TYR C N 1
ATOM 4340 C CA . TYR B 2 83 ? 11.61268 -15.70800 15.90811 1.000 41.71020 101 TYR C CA 1
ATOM 4341 C C . TYR B 2 83 ? 12.42251 -15.38789 14.65951 1.000 41.74935 101 TYR C C 1
ATOM 4342 O O . TYR B 2 83 ? 13.64381 -15.55648 14.63419 1.000 39.99560 101 TYR C O 1
ATOM 4360 N N . CYS B 2 84 ? 11.72310 -14.86710 13.64625 1.000 39.87760 102 CYS C N 1
ATOM 4361 C CA . CYS B 2 84 ? 12.32619 -14.29496 12.45696 1.000 40.03413 102 CYS C CA 1
ATOM 4362 C C . CYS B 2 84 ? 12.20123 -12.78039 12.48690 1.000 39.39509 102 CYS C C 1
ATOM 4363 O O . CYS B 2 84 ? 11.13811 -12.25329 12.83164 1.000 39.61961 102 CYS C O 1
ATOM 4370 N N . LYS B 2 85 ? 13.28979 -12.08231 12.12832 1.000 36.84616 103 LYS C N 1
ATOM 4371 C CA . LYS B 2 85 ? 13.29501 -10.62937 12.02980 1.000 37.82803 103 LYS C CA 1
ATOM 4372 C C . LYS B 2 85 ? 13.62580 -10.20039 10.59792 1.000 37.36371 103 LYS C C 1
ATOM 4373 O O . LYS B 2 85 ? 14.56560 -10.70956 9.98364 1.000 36.89058 103 LYS C O 1
ATOM 4392 N N . ALA B 2 86 ? 12.86342 -9.25038 10.09362 1.000 37.12964 104 ALA C N 1
ATOM 4393 C CA . ALA B 2 86 ? 13.05908 -8.71941 8.75916 1.000 39.75805 104 ALA C CA 1
ATOM 4394 C C . ALA B 2 86 ? 13.09999 -7.20960 8.85401 1.000 39.71920 104 ALA C C 1
ATOM 4395 O O . ALA B 2 86 ? 12.59624 -6.61024 9.80679 1.000 38.76199 104 ALA C O 1
ATOM 4402 N N . LEU B 2 87 ? 13.74568 -6.60553 7.86289 1.000 37.32824 105 LEU C N 1
ATOM 4403 C CA . LEU B 2 87 ? 13.80060 -5.15686 7.71414 1.000 36.91780 105 LEU C CA 1
ATOM 4404 C C . LEU B 2 87 ? 12.93942 -4.83378 6.51135 1.000 39.75241 105 LEU C C 1
ATOM 4405 O O . LEU B 2 87 ? 13.26003 -5.25744 5.39859 1.000 36.84826 105 LEU C O 1
ATOM 4421 N N . ILE B 2 88 ? 11.85729 -4.10718 6.72603 1.000 37.75036 106 ILE C N 1
ATOM 4422 C CA . ILE B 2 88 ? 10.85301 -3.90752 5.68029 1.000 39.51759 106 ILE C CA 1
ATOM 4423 C C . ILE B 2 88 ? 10.72115 -2.42816 5.34601 1.000 40.65067 106 ILE C C 1
ATOM 4424 O O . ILE B 2 88 ? 10.54259 -1.59289 6.23450 1.000 40.33173 106 ILE C O 1
ATOM 4440 N N . ASN B 2 89 ? 10.73784 -2.11042 4.06072 1.000 40.67796 107 ASN C N 1
ATOM 4441 C CA . ASN B 2 89 ? 10.40213 -0.76171 3.61205 1.000 42.57038 107 ASN C CA 1
ATOM 4442 C C . ASN B 2 89 ? 8.89110 -0.51968 3.63809 1.000 42.94855 107 ASN C C 1
ATOM 4443 O O . ASN B 2 89 ? 8.08251 -1.40596 3.32933 1.000 40.77434 107 ASN C O 1
ATOM 4454 N N . THR B 2 90 ? 8.52097 0.73440 3.94235 1.000 45.86075 108 THR C N 1
ATOM 4455 C CA . THR B 2 90 ? 7.13341 1.10933 4.18123 1.000 47.90650 108 THR C CA 1
ATOM 4456 C C . THR B 2 90 ? 6.91032 2.55396 3.74963 1.000 50.87333 108 THR C C 1
ATOM 4457 O O . THR B 2 90 ? 7.84582 3.25975 3.37116 1.000 51.60120 108 THR C O 1
ATOM 4468 N N . GLY B 2 91 ? 5.66514 3.01435 3.86303 1.000 54.23009 109 GLY C N 1
ATOM 4469 C CA . GLY B 2 91 ? 5.31867 4.35794 3.45646 1.000 59.11766 109 GLY C CA 1
ATOM 4470 C C . GLY B 2 91 ? 4.90737 4.42458 2.00420 1.000 71.37059 109 GLY C C 1
ATOM 4471 O O . GLY B 2 91 ? 5.04707 3.47048 1.23545 1.000 68.94007 109 GLY C O 1
ATOM 4475 N N . LYS B 2 92 ? 4.38600 5.59646 1.63042 1.000 95.03768 110 LYS C N 1
ATOM 4476 C CA . LYS B 2 92 ? 3.81676 5.79491 0.30290 1.000 118.67375 110 LYS C CA 1
ATOM 4477 C C . LYS B 2 92 ? 4.77967 5.35545 -0.79074 1.000 105.30930 110 LYS C C 1
ATOM 4478 O O . LYS B 2 92 ? 4.43448 4.55298 -1.66666 1.000 97.82236 110 LYS C O 1
ATOM 4497 N N . ASP B 2 93 ? 5.98308 5.92822 -0.77952 1.000 81.00457 111 ASP C N 1
ATOM 4498 C CA . ASP B 2 93 ? 6.99813 5.66309 -1.78523 1.000 73.63439 111 ASP C CA 1
ATOM 4499 C C . ASP B 2 93 ? 8.00978 4.62266 -1.32733 1.000 65.30510 111 ASP C C 1
ATOM 4500 O O . ASP B 2 93 ? 9.10155 4.53859 -1.89048 1.000 60.47807 111 ASP C O 1
ATOM 4509 N N . CYS B 2 94 ? 7.67272 3.82264 -0.33084 1.000 64.05644 112 CYS C N 1
ATOM 4510 C CA . CYS B 2 94 ? 8.59603 2.80885 0.15606 1.000 59.08464 112 CYS C CA 1
ATOM 4511 C C . CYS B 2 94 ? 9.89844 3.41963 0.64851 1.000 63.46065 112 CYS C C 1
ATOM 4512 O O . CYS B 2 94 ? 10.96128 2.80490 0.51759 1.000 53.27305 112 CYS C O 1
ATOM 4519 N N . THR B 2 95 ? 9.82893 4.62413 1.21932 1.000 56.07284 113 THR C N 1
ATOM 4520 C CA . THR B 2 95 ? 11.02747 5.36939 1.59025 1.000 56.43019 113 THR C CA 1
ATOM 4521 C C . THR B 2 95 ? 11.42758 5.22174 3.05211 1.000 51.90855 113 THR C C 1
ATOM 4522 O O . THR B 2 95 ? 12.44873 5.79495 3.46037 1.000 49.98546 113 THR C O 1
ATOM 4533 N N . MET B 2 96 ? 10.67097 4.50272 3.86670 1.000 49.15081 114 MET C N 1
ATOM 4534 C CA . MET B 2 96 ? 11.02905 4.35785 5.27531 1.000 48.12158 114 MET C CA 1
ATOM 4535 C C . MET B 2 96 ? 11.30594 2.88562 5.52801 1.000 46.42223 114 MET C C 1
ATOM 4536 O O . MET B 2 96 ? 10.88502 2.03117 4.74559 1.000 51.07759 114 MET C O 1
ATOM 4550 N N . ASN B 2 97 ? 12.05843 2.56228 6.58185 1.000 42.80828 115 ASN C N 1
ATOM 4551 C CA . ASN B 2 97 ? 12.19355 1.14305 6.90296 1.000 40.78815 115 ASN C CA 1
ATOM 4552 C C . ASN B 2 97 ? 12.16343 0.92163 8.40535 1.000 41.02140 115 ASN C C 1
ATOM 4553 O O . ASN B 2 97 ? 12.54850 1.78448 9.19508 1.000 39.22483 115 ASN C O 1
ATOM 4564 N N . PHE B 2 98 ? 11.61781 -0.23061 8.78088 1.000 39.41682 116 PHE C N 1
ATOM 4565 C CA . PHE B 2 98 ? 11.57825 -0.64517 10.16733 1.000 39.62886 116 PHE C CA 1
ATOM 4566 C C . PHE B 2 98 ? 11.76240 -2.13942 10.23028 1.000 39.61845 116 PHE C C 1
ATOM 4567 O O . PHE B 2 98 ? 11.43448 -2.84776 9.29052 1.000 38.77125 116 PHE C O 1
ATOM 4584 N N . HIS B 2 99 ? 12.18603 -2.62270 11.39024 1.000 38.47282 117 HIS C N 1
ATOM 4585 C CA . HIS B 2 99 ? 12.25327 -4.05311 11.61750 1.000 40.07213 117 HIS C CA 1
ATOM 4586 C C . HIS B 2 99 ? 10.90863 -4.58053 12.11719 1.000 42.08009 117 HIS C C 1
ATOM 4587 O O . HIS B 2 99 ? 10.20020 -3.92888 12.89619 1.000 43.13015 117 HIS C O 1
ATOM 4601 N N . TYR B 2 100 ? 10.58171 -5.79003 11.66953 1.000 40.92292 118 TYR C N 1
ATOM 4602 C CA . TYR B 2 100 ? 9.36016 -6.48884 12.04716 1.000 43.45568 118 TYR C CA 1
ATOM 4603 C C . TYR B 2 100 ? 9.70283 -7.91493 12.40127 1.000 43.40493 118 TYR C C 1
ATOM 4604 O O . TYR B 2 100 ? 10.48573 -8.55140 11.71737 1.000 39.82270 118 TYR C O 1
ATOM 4622 N N . ASP B 2 101 ? 9.10016 -8.43085 13.45070 1.000 41.04822 119 ASP C N 1
ATOM 4623 C CA . ASP B 2 101 ? 9.33342 -9.80583 13.86967 1.000 41.09926 119 ASP C CA 1
ATOM 4624 C C . ASP B 2 101 ? 8.10073 -10.65429 13.57859 1.000 40.21053 119 ASP C C 1
ATOM 4625 O O . ASP B 2 101 ? 6.96140 -10.19308 13.71508 1.000 40.30576 119 ASP C O 1
ATOM 4634 N N . GLY B 2 102 ? 8.33955 -11.92609 13.24269 1.000 38.84246 120 GLY C N 1
ATOM 4635 C CA . GLY B 2 102 ? 7.27242 -12.89657 13.33384 1.000 41.33254 120 GLY C CA 1
ATOM 4636 C C . GLY B 2 102 ? 6.75521 -13.04564 14.74697 1.000 44.61456 120 GLY C C 1
ATOM 4637 O O . GLY B 2 102 ? 7.37646 -12.60880 15.68668 1.000 40.21162 120 GLY C O 1
ATOM 4641 N N . ALA B 2 103 ? 5.59955 -13.67049 14.86324 1.000 45.47252 121 ALA C N 1
ATOM 4642 C CA . ALA B 2 103 ? 4.98851 -13.89475 16.14853 1.000 47.36186 121 ALA C CA 1
ATOM 4643 C C . ALA B 2 103 ? 5.55727 -15.10218 16.88273 1.000 49.13804 121 ALA C C 1
ATOM 4644 O O . ALA B 2 103 ? 5.15012 -15.35239 18.01406 1.000 49.35568 121 ALA C O 1
ATOM 4651 N N . GLY B 2 104 ? 6.43044 -15.88371 16.26322 1.000 46.97469 122 GLY C N 1
ATOM 4652 C CA . GLY B 2 104 ? 7.17127 -16.87123 17.01370 1.000 44.94812 122 GLY C CA 1
ATOM 4653 C C . GLY B 2 104 ? 6.65597 -18.28750 16.82849 1.000 45.93860 122 GLY C C 1
ATOM 4654 O O . GLY B 2 104 ? 5.48761 -18.53419 16.51143 1.000 48.96031 122 GLY C O 1
ATOM 4658 N N . THR B 2 105 ? 7.56794 -19.23374 17.07345 1.000 46.15100 123 THR C N 1
ATOM 4659 C CA . THR B 2 105 ? 7.32463 -20.67484 17.00813 1.000 48.94695 123 THR C CA 1
ATOM 4660 C C . THR B 2 105 ? 7.77497 -21.24415 18.35244 1.000 51.92687 123 THR C C 1
ATOM 4661 O O . THR B 2 105 ? 8.96731 -21.19456 18.68055 1.000 50.84830 123 THR C O 1
ATOM 4672 N N . VAL B 2 106 ? 6.83621 -21.76287 19.13245 1.000 54.37051 124 VAL C N 1
ATOM 4673 C CA . VAL B 2 106 ? 7.13819 -22.32979 20.44103 1.000 55.69919 124 VAL C CA 1
ATOM 4674 C C . VAL B 2 106 ? 7.46586 -23.79863 20.21673 1.000 60.15330 124 VAL C C 1
ATOM 4675 O O . VAL B 2 106 ? 6.57834 -24.59799 19.89766 1.000 61.66616 124 VAL C O 1
ATOM 4688 N N . LEU B 2 107 ? 8.73691 -24.14721 20.35121 1.000 62.34834 125 LEU C N 1
ATOM 4689 C CA . LEU B 2 107 ? 9.20469 -25.50742 20.12510 1.000 67.31284 125 LEU C CA 1
ATOM 4690 C C . LEU B 2 107 ? 9.40046 -26.24029 21.44971 1.000 71.64285 125 LEU C C 1
ATOM 4691 O O . LEU B 2 107 ? 10.16120 -25.78728 22.31584 1.000 69.77502 125 LEU C O 1
ATOM 4707 N N . THR B 2 108 ? 8.74244 -27.38867 21.58534 1.000 73.03546 126 THR C N 1
ATOM 4708 C CA . THR B 2 108 ? 8.96586 -28.30771 22.69319 1.000 72.90743 126 THR C CA 1
ATOM 4709 C C . THR B 2 108 ? 9.60577 -29.57578 22.13951 1.000 74.44305 126 THR C C 1
ATOM 4710 O O . THR B 2 108 ? 9.11043 -30.14984 21.16090 1.000 76.15937 126 THR C O 1
ATOM 4721 N N . VAL B 2 109 ? 10.70447 -30.00458 22.75450 1.000 74.99605 127 VAL C N 1
ATOM 4722 C CA . VAL B 2 109 ? 11.43141 -31.20076 22.34437 1.000 77.72620 127 VAL C CA 1
ATOM 4723 C C . VAL B 2 109 ? 11.47598 -32.17322 23.52112 1.000 86.14344 127 VAL C C 1
ATOM 4724 O O . VAL B 2 109 ? 11.84806 -31.78674 24.64034 1.000 80.25579 127 VAL C O 1
ATOM 4737 N N . ASN B 2 110 ? 11.11194 -33.44075 23.25720 1.000 93.84233 128 ASN C N 1
ATOM 4738 C CA . ASN B 2 110 ? 10.91353 -34.48375 24.26199 1.000 97.13299 128 ASN C CA 1
ATOM 4739 C C . ASN B 2 110 ? 11.84835 -35.68232 24.00404 1.000 104.89640 128 ASN C C 1
ATOM 4740 O O . ASN B 2 110 ? 12.69783 -35.64975 23.10886 1.000 102.73593 128 ASN C O 1
ATOM 4751 N N . GLN B 2 111 ? 11.66575 -36.74623 24.79969 1.000 108.52654 129 GLN C N 1
ATOM 4752 C CA . GLN B 2 111 ? 12.41117 -38.01543 24.72346 1.000 111.21995 129 GLN C CA 1
ATOM 4753 C C . GLN B 2 111 ? 13.83389 -37.90254 25.26848 1.000 111.88006 129 GLN C C 1
ATOM 4754 O O . GLN B 2 111 ? 14.51897 -38.91202 25.43336 1.000 111.91986 129 GLN C O 1
#

InterPro domains:
  IPR002552 Spike glycoprotein S2, coronavirus [PF01601] (711-1232)
  IPR018548 Spike (S) protein S1 subunit, receptor-binding domain, betacoronavirus [PF09408] (349-526)
  IPR018548 Spike (S) protein S1 subunit, receptor-binding domain, betacoronavirus [PS51921] (334-527)
  IPR032500 Spike glycoprotein S1, N-terminal domain, betacoronavirus-like [PF16451] (33-337)
  IPR032500 Spike glycoprotein S1, N-terminal domain, betacoronavirus-like [PS51922] (9-303)
  IPR036326 Spike S1 subunit, receptor binding domain superfamily, betacoronavirus [SSF143587] (333-516)
  IPR042578 Spike glycoprotein, betacoronavirus [MF_04099] (2-1273)
  IPR043002 Spike glycoprotein, N-terminal domain superfamily [G3DSA:2.60.120.960] (28-307)
  IPR043473 Spike glycoprotein S2 superfamily, coronavirus [SSF111474] (909-1026)
  IPR043473 Spike glycoprotein S2 superfamily, coronavirus [SSF111474] (1159-1211)
  IPR043607 Coronavirus spike glycoprotein S1, C-terminal [PF19209] (536-591)
  IPR044341 Spike (S) protein S1 subunit, N-terminal domain, SARS-CoV-like [cd21624] (13-304)
  IPR044366 Spike (S) protein S1 subunit, receptor-binding domain, SARS-CoV-2 [cd21480] (319-541)
  IPR044873 Spike glycoprotein S2, coronavirus, heptad repeat 1 [PS51923] (896-1001)
  IPR044874 Spike glycoprotein S2, coronavirus, heptad repeat 2 [PS51924] (1143-1225)

Radius of gyration: 21.7 Å; Cα contacts (8 Å, |Δi|>4): 759; chains: 2; bounding box: 42×73×43 Å

Solvent-accessible surface area: 14994 Å² total; per-residue (Å²): 158,119,15,43,16,43,111,12,25,128,36,117,118,11,2,3,0,2,1,5,4,66,62,141,1,32,129,17,58,0,54,3,47,96,19,101,126,44,110,87,45,76,39,53,110,21,45,72,31,59,28,99,142,6,21,96,68,55,9,11,15,0,39,2,0,9,0,0,0,70,16,53,21,16,179,23,4,19,33,53,62,102,25,91,0,1,26,46,2,1,34,3,21,124,119,12,54,0,1,2,0,0,38,56,6,21,152,108,4,20,108,140,22,11,8,32,69,19,1,38,5,43,49,42,191,68,83,6,146,65,60,64,108,25,75,51,30,133,34,49,76,48,28,112,100,87,16,132,60,70,45,41,179,46,13,74,26,4,9,85,26,30,14,2,56,49,131,45,43,90,26,121,25,0,23,6,0,0,0,2,13,8,50,127,101,198,53,114,47,48,0,39,8,75,177,69,49,12,80,3,62,49,149,96,17,102,59,86,67,51,84,36,6,63,0,58,0,59,5,58,64,12,112,11,76,12,36,60,2,21,3,7,28,67,56,108,95,52,52,71,36,81,76,11,44,48,43,65,72,31,66,48,66,71,79,116,79,59,85,15,1,16,1,100,0,64,92,0,58,88,78,3,30,4,26,0,41,0,2,0,7,0,40,26,49,213,116,48,89,48,14,20,36,36,51,4,60,2,0,72,3,56,8,81,160

Foldseek 3Di:
DAWVVCCVPVPLDAAAQLQKDKDKTFQHEYALCVVVVDPQWPFKDFAPDDSVCQLADFFQIKMKIKHKDAQLCLVLPDAPHDDQRCFRGAHAHNRFGWIKTKHFPLVRQADAQFRFPHKGFRDDPGGDDHPDHDPDFAFAQQDDDDQVRPDDVSTHGGMGGLRAHSPDDRRSGMMMMMIMGGHHDPDDTGYHHPD/DAKAKPDAEEEEEFFAKDKMKIADPPAPFDKFWDFKWWAAPPGPDTHTDDQDDQWHKDDDVPRRMIMIMGGRDDQRVQTKMKTKMWAQDDDVSPDIDIHMHPTYGYGYHD

GO terms:
  GO:0044228 host cell surface (C, IDA)
  GO:0005768 endosome (C, IDA)
  GO:0039660 structural constituent of virion (F, IDA)
  GO:0019062 virion attachment to host cell (P, IDA)
  GO:0046718 symbiont entry into host cell (P, IDA)
  GO:0098670 entry receptor-mediated virion attachment to host cell (P, IDA)
  GO:0140522 fusogenic activity (F, IDA)
  GO:0046789 host cell surface receptor binding (F, IDA)
  GO:0048018 receptor ligand activity (F, IDA)
  GO:0043655 host extracellular region (C, IC)
  GO:0044173 host cell endoplasmic reticulum-Golgi intermediate compartment membrane (C, EXP)
  GO:0055036 virion membrane (C, EXP)
  GO:0020002 host cell plasma membrane (C, EXP)
  GO:0005515 protein binding (F, IPI)
  GO:0055036 virion membrane (C, TAS)
  GO:0005886 plasma membrane (C, TAS)
  GO:0042802 identical protein binding (F, IPI)
  GO:0046598 positive regulation of viral entry into host cell (P, IDA)
  GO:0016020 membrane (C, IDA)
  GO:0019031 viral envelope (C, IDA)